Protein AF-A0A0D3KZV0-F1 (afdb_monomer)

Nearest PDB structures (foldseek):
  5xz2-assembly2_B  TM=5.407E-01  e=5.357E-07  Danio rerio
  5ycf-assembly1_B  TM=5.451E-01  e=1.370E-06  Xiphophorus maculatus
  2c95-assembly1_A  TM=5.755E-01  e=3.090E-06  Homo sapiens
  5ycd-assembly1_A  TM=5.229E-01  e=1.066E-06  Poecilia reticulata
  7de3-assembly1_A  TM=4.730E-01  e=1.458E-06  Homo sapiens

Solvent-accessible surface area (backbone atoms only — not comparable to full-atom values): 10462 Å² total; per-residue (Å²): 134,79,86,79,88,85,72,79,40,35,34,36,38,29,24,40,63,90,88,74,44,38,58,60,51,26,53,46,38,27,76,77,66,70,27,48,62,43,65,48,56,54,38,52,74,40,92,40,13,75,38,33,55,51,27,47,60,27,33,23,66,60,38,85,49,64,62,85,28,37,48,66,31,54,48,54,48,47,53,53,48,55,56,47,54,76,80,35,56,35,37,26,32,21,39,72,64,55,49,67,70,60,53,51,51,48,44,73,75,39,37,95,44,48,55,42,79,46,73,59,84,72,59,66,65,61,53,44,53,54,49,48,55,50,49,39,59,53,31,48,77,72,78,38,52,60,65,58,56,38,67,29,71,30,58,62,94,78,43,68,52,39,29,53,34,84,78,57,41,73,95,43,72,70,37,52,45,51,50,42,38,62,66,63,35,45,17,53,78,64,87

Foldseek 3Di:
DDDDPDDFFEEEEEAEDPPLCLVVVQVCCCVPVVAAEDELCVLCVDPLVVLCVVQLQQLQQLHGHDCVSPVVSVVVVLVVVVVVSVVGRYYYYRDHDLDPVSVVVCCVRCVVRHYDYHYRDDPLLVVLVVVQVVVQVVVVVVVHGPQNQQCAQDDCLQRNRDHLCVVQNHDDSVSSSVSCCNGGCVSVVRD

Secondary structure (DSSP, 8-state):
----S----EEEEEE--TTSSHHHHHHHHHHHH-PEEEETHHHHTSTTHHHHHHHHHHHHTTPPPPHHHHHHHHHHHHHHHHHHHHH-SEEEEE-----HHHHHHHHHHHGGGTEEEEE----HHHHHHHHHHHHHHHHHHTT--HHHHHHSBPPHHHHTT-BHHHHH-S--HHHHHHHHHHHTSGGGGG-

pLDDT: mean 88.21, std 12.52, range [33.91, 98.19]

Mean predicted aligned error: 6.56 Å

Radius of gyration: 19.36 Å; Cα contacts (8 Å, |Δi|>4): 262; chains: 1; bounding box: 41×44×58 Å

Organism: Emiliania huxleyi (strain CCMP1516) (NCBI:txid280463)

Structure (mmCIF, N/CA/C/O backbone):
data_AF-A0A0D3KZV0-F1
#
_entry.id   AF-A0A0D3KZV0-F1
#
loop_
_atom_site.group_PDB
_atom_site.id
_atom_site.type_symbol
_atom_site.label_atom_id
_atom_site.label_alt_id
_atom_site.label_comp_id
_atom_site.label_asym_id
_atom_site.label_entity_id
_atom_site.label_seq_id
_atom_site.pdbx_PDB_ins_code
_atom_site.Cartn_x
_atom_site.Cartn_y
_atom_site.Cartn_z
_atom_site.occupancy
_atom_site.B_iso_or_equiv
_atom_site.auth_seq_id
_atom_site.auth_comp_id
_atom_site.auth_asym_id
_atom_site.auth_atom_id
_atom_site.pdbx_PDB_model_num
ATOM 1 N N . MET A 1 1 ? 13.091 -28.412 -27.390 1.00 33.91 1 MET A N 1
ATOM 2 C CA . MET A 1 1 ? 12.443 -27.932 -28.628 1.00 33.91 1 MET A CA 1
ATOM 3 C C . MET A 1 1 ? 11.652 -26.675 -28.301 1.00 33.91 1 MET A C 1
ATOM 5 O O . MET A 1 1 ? 10.899 -26.712 -27.343 1.00 33.91 1 MET A O 1
ATOM 9 N N . ALA A 1 2 ? 11.897 -25.612 -29.079 1.00 34.41 2 ALA A N 1
ATOM 10 C CA . ALA A 1 2 ? 11.228 -24.305 -29.149 1.00 34.41 2 ALA A CA 1
ATOM 11 C C . ALA A 1 2 ? 11.009 -23.515 -27.839 1.00 34.41 2 ALA A C 1
ATOM 13 O O . ALA A 1 2 ? 10.015 -23.688 -27.141 1.00 34.41 2 ALA A O 1
ATOM 14 N N . ALA A 1 3 ? 11.895 -22.543 -27.585 1.00 36.97 3 ALA A N 1
ATOM 15 C CA . ALA A 1 3 ? 11.514 -21.343 -26.848 1.00 36.97 3 ALA A CA 1
ATOM 16 C C . ALA A 1 3 ? 10.465 -20.602 -27.689 1.00 36.97 3 ALA A C 1
ATOM 18 O O . ALA A 1 3 ? 10.747 -20.191 -28.816 1.00 36.97 3 ALA A O 1
ATOM 19 N N . ALA A 1 4 ? 9.241 -20.498 -27.176 1.00 36.66 4 ALA A N 1
ATOM 20 C CA . ALA A 1 4 ? 8.193 -19.725 -27.819 1.00 36.66 4 ALA A CA 1
ATOM 21 C C . ALA A 1 4 ? 8.605 -18.246 -27.843 1.00 36.66 4 ALA A C 1
ATOM 23 O O . ALA A 1 4 ? 8.793 -17.622 -26.797 1.00 36.66 4 ALA A O 1
ATOM 24 N N . ALA A 1 5 ? 8.751 -17.692 -29.044 1.00 41.41 5 ALA A N 1
ATOM 25 C CA . ALA A 1 5 ? 8.790 -16.255 -29.243 1.00 41.41 5 ALA A CA 1
ATOM 26 C C . ALA A 1 5 ? 7.418 -15.679 -28.854 1.00 41.41 5 ALA A C 1
ATOM 28 O O . ALA A 1 5 ? 6.406 -16.079 -29.425 1.00 41.41 5 ALA A O 1
ATOM 29 N N . GLY A 1 6 ? 7.394 -14.760 -27.882 1.00 46.12 6 GLY A N 1
ATOM 30 C CA . GLY A 1 6 ? 6.208 -13.956 -27.574 1.00 46.12 6 GLY A CA 1
ATOM 31 C C . GLY A 1 6 ? 5.759 -13.929 -26.113 1.00 46.12 6 GLY A C 1
ATOM 32 O O . GLY A 1 6 ? 4.619 -14.264 -25.830 1.00 46.12 6 GLY A O 1
ATOM 33 N N . SER A 1 7 ? 6.613 -13.481 -25.193 1.00 52.84 7 SER A N 1
ATOM 34 C CA . SER A 1 7 ? 6.212 -12.464 -24.206 1.00 52.84 7 SER A CA 1
ATOM 35 C C . SER A 1 7 ? 7.476 -11.911 -23.551 1.00 52.84 7 SER A C 1
ATOM 37 O O . SER A 1 7 ? 8.284 -12.685 -23.024 1.00 52.84 7 SER A O 1
ATOM 39 N N . ASN A 1 8 ? 7.642 -10.586 -23.557 1.00 69.06 8 ASN A N 1
ATOM 40 C CA . ASN A 1 8 ? 8.516 -9.934 -22.583 1.00 69.06 8 ASN A CA 1
ATOM 41 C C . ASN A 1 8 ? 8.125 -10.431 -21.178 1.00 69.06 8 ASN A C 1
ATOM 43 O O . ASN A 1 8 ? 6.989 -10.876 -20.961 1.00 69.06 8 ASN A O 1
ATOM 47 N N . GLY A 1 9 ? 9.078 -10.427 -20.247 1.00 82.31 9 GLY A N 1
ATOM 48 C CA . GLY A 1 9 ? 8.773 -10.635 -18.834 1.00 82.31 9 GLY A CA 1
ATOM 49 C C . GLY A 1 9 ? 7.626 -9.737 -18.362 1.00 82.31 9 GLY A C 1
ATOM 50 O O . GLY A 1 9 ? 7.314 -8.747 -19.029 1.00 82.31 9 GLY A O 1
ATOM 51 N N . ARG A 1 10 ? 6.968 -10.093 -17.258 1.00 93.25 10 ARG A N 1
ATOM 52 C CA . ARG A 1 10 ? 5.840 -9.309 -16.735 1.00 93.25 10 ARG A CA 1
ATOM 53 C C . ARG A 1 10 ? 6.102 -8.827 -15.318 1.00 93.25 10 ARG A C 1
ATOM 55 O O . ARG A 1 10 ? 6.638 -9.565 -14.492 1.00 93.25 10 ARG A O 1
ATOM 62 N N . ILE A 1 11 ? 5.636 -7.621 -15.021 1.00 96.50 11 ILE A N 1
ATOM 63 C CA . ILE A 1 11 ? 5.623 -7.064 -13.667 1.00 96.50 11 ILE A CA 1
ATOM 64 C C . ILE A 1 11 ? 4.170 -7.002 -13.208 1.00 96.50 11 ILE A C 1
ATOM 66 O O . ILE A 1 11 ? 3.361 -6.290 -13.796 1.00 96.50 11 ILE A O 1
ATOM 70 N N . VAL A 1 12 ? 3.820 -7.734 -12.154 1.00 97.00 12 VAL A N 1
ATOM 71 C CA . VAL A 1 12 ? 2.471 -7.737 -11.576 1.00 97.00 12 VAL A CA 1
ATOM 72 C C . VAL A 1 12 ? 2.476 -6.974 -10.260 1.00 97.00 12 VAL A C 1
ATOM 74 O O . VAL A 1 12 ? 3.003 -7.454 -9.263 1.00 97.00 12 VAL A O 1
ATOM 77 N N . PHE A 1 13 ? 1.832 -5.812 -10.220 1.00 96.88 13 PHE A N 1
ATOM 78 C CA . PHE A 1 13 ? 1.531 -5.119 -8.970 1.00 96.88 13 PHE A CA 1
ATOM 79 C C . PHE A 1 13 ? 0.234 -5.659 -8.372 1.00 96.88 13 PHE A C 1
ATOM 81 O O . PHE A 1 13 ? -0.852 -5.392 -8.888 1.00 96.88 13 PHE A O 1
ATOM 88 N N . VAL A 1 14 ? 0.335 -6.382 -7.260 1.00 96.62 14 VAL A N 1
ATOM 89 C CA . VAL A 1 14 ? -0.816 -6.809 -6.462 1.00 96.62 14 VAL A CA 1
ATOM 90 C C . VAL A 1 14 ? -1.166 -5.700 -5.478 1.00 96.62 14 VAL A C 1
ATOM 92 O O . VAL A 1 14 ? -0.475 -5.505 -4.475 1.00 96.62 14 VAL A O 1
ATOM 95 N N . THR A 1 15 ? -2.252 -4.983 -5.765 1.00 93.81 15 THR A N 1
ATOM 96 C CA . THR A 1 15 ? -2.742 -3.862 -4.955 1.00 93.81 15 THR A CA 1
ATOM 97 C C . THR A 1 15 ? -4.104 -4.159 -4.352 1.00 93.81 15 THR A C 1
ATOM 99 O O . THR A 1 15 ? -4.971 -4.764 -4.968 1.00 93.81 15 THR A O 1
ATOM 102 N N . ALA A 1 16 ? -4.282 -3.766 -3.100 1.00 89.06 16 ALA A N 1
ATOM 103 C CA . ALA A 1 16 ? -5.481 -3.980 -2.306 1.00 89.06 16 ALA A CA 1
ATOM 104 C C . ALA A 1 16 ? -5.327 -3.267 -0.964 1.00 89.06 16 ALA A C 1
ATOM 106 O O . ALA A 1 16 ? -4.220 -2.881 -0.561 1.00 89.06 16 ALA A O 1
ATOM 107 N N . PHE A 1 17 ? -6.406 -3.224 -0.195 1.00 82.38 17 PHE A N 1
ATOM 108 C CA . PHE A 1 17 ? -6.347 -2.813 1.200 1.00 82.38 17 PHE A CA 1
ATOM 109 C C . PHE A 1 17 ? -5.391 -3.674 2.047 1.00 82.38 17 PHE A C 1
ATOM 111 O O . PHE A 1 17 ? -5.144 -4.854 1.746 1.00 82.38 17 PHE A O 1
ATOM 118 N N . PRO A 1 18 ? -4.797 -3.105 3.112 1.00 80.50 18 PRO A N 1
ATOM 119 C CA . PRO A 1 18 ? -4.100 -3.886 4.128 1.00 80.50 18 PRO A CA 1
ATOM 120 C C . PRO A 1 18 ? -4.987 -5.012 4.678 1.00 80.50 18 PRO A C 1
ATOM 122 O O . PRO A 1 18 ? -6.138 -4.796 5.045 1.00 80.50 18 PRO A O 1
ATOM 125 N N . GLY A 1 19 ? -4.447 -6.230 4.739 1.00 79.62 19 GLY A N 1
ATOM 126 C CA . GLY A 1 19 ? -5.177 -7.400 5.238 1.00 79.62 19 GLY A CA 1
ATOM 127 C C . GLY A 1 19 ? -6.034 -8.157 4.218 1.00 79.62 19 GLY A C 1
ATOM 128 O O . GLY A 1 19 ? -6.600 -9.171 4.594 1.00 79.62 19 GLY A O 1
ATOM 129 N N . VAL A 1 20 ? -6.088 -7.735 2.949 1.00 87.69 20 VAL A N 1
ATOM 130 C CA . VAL A 1 20 ? -6.832 -8.448 1.881 1.00 87.69 20 VAL A CA 1
ATOM 131 C C . VAL A 1 20 ? -6.027 -9.601 1.250 1.00 87.69 20 VAL A C 1
ATOM 133 O O . VAL A 1 20 ? -6.527 -10.333 0.408 1.00 87.69 20 VAL A O 1
ATOM 136 N N . GLY A 1 21 ? -4.773 -9.806 1.668 1.00 89.06 21 GLY A N 1
ATOM 137 C CA . GLY A 1 21 ? -3.956 -10.932 1.193 1.00 89.06 21 GLY A CA 1
ATOM 138 C C . GLY A 1 21 ? -3.038 -10.616 0.008 1.00 89.06 21 GLY A C 1
ATOM 139 O O . GLY A 1 21 ? -2.672 -11.523 -0.733 1.00 89.06 21 GLY A O 1
ATOM 140 N N . LYS A 1 22 ? -2.617 -9.351 -0.169 1.00 93.56 22 LYS A N 1
ATOM 141 C CA . LYS A 1 22 ? -1.614 -8.972 -1.189 1.00 93.56 22 LYS A CA 1
ATOM 142 C C . LYS A 1 22 ? -0.326 -9.784 -1.063 1.00 93.56 22 LYS A C 1
ATOM 144 O O . LYS A 1 22 ? 0.101 -10.395 -2.032 1.00 93.56 22 LYS A O 1
ATOM 149 N N . THR A 1 23 ? 0.271 -9.779 0.131 1.00 93.25 23 THR A N 1
ATOM 150 C CA . THR A 1 23 ? 1.525 -10.488 0.417 1.00 93.25 23 THR A CA 1
ATOM 151 C C . THR A 1 23 ? 1.330 -11.983 0.230 1.00 93.25 23 THR A C 1
ATOM 153 O O . THR A 1 23 ? 2.070 -12.580 -0.529 1.00 93.25 23 THR A O 1
ATOM 156 N N . THR A 1 24 ? 0.236 -12.548 0.755 1.00 94.75 24 THR A N 1
ATOM 157 C CA . THR A 1 24 ? -0.132 -13.955 0.536 1.00 94.75 24 THR A CA 1
ATOM 158 C C . THR A 1 24 ? -0.232 -14.316 -0.948 1.00 94.75 24 THR A C 1
ATOM 160 O O . THR A 1 24 ? 0.234 -15.372 -1.357 1.00 94.75 24 THR A O 1
ATOM 163 N N . THR A 1 25 ? -0.814 -13.440 -1.770 1.00 96.25 25 THR A N 1
ATOM 164 C CA . THR A 1 25 ? -0.902 -13.641 -3.225 1.00 96.25 25 THR A CA 1
ATOM 165 C C . THR A 1 25 ? 0.479 -13.561 -3.882 1.00 96.25 25 THR A C 1
ATOM 167 O O . THR A 1 25 ? 0.780 -14.369 -4.757 1.00 96.25 25 THR A O 1
ATOM 170 N N . GLY A 1 26 ? 1.328 -12.623 -3.452 1.00 96.75 26 GLY A N 1
ATOM 171 C CA . GLY A 1 26 ? 2.721 -12.513 -3.899 1.00 96.75 26 GLY A CA 1
ATOM 172 C C . GLY A 1 26 ? 3.544 -13.758 -3.560 1.00 96.75 26 GLY A C 1
ATOM 173 O O . GLY A 1 26 ? 4.117 -14.369 -4.460 1.00 96.75 26 GLY A O 1
ATOM 174 N N . ASP A 1 27 ? 3.499 -14.193 -2.300 1.00 96.94 27 ASP A N 1
ATOM 175 C CA . ASP A 1 27 ? 4.180 -15.392 -1.801 1.00 96.94 27 ASP A CA 1
ATOM 176 C C . ASP A 1 27 ? 3.716 -16.644 -2.554 1.00 96.94 27 ASP A C 1
ATOM 178 O O . ASP A 1 27 ? 4.523 -17.505 -2.911 1.00 96.94 27 ASP A O 1
ATOM 182 N N . TYR A 1 28 ? 2.410 -16.745 -2.825 1.00 97.50 28 TYR A N 1
ATOM 183 C CA . TYR A 1 28 ? 1.831 -17.842 -3.594 1.00 97.50 28 TYR A CA 1
ATOM 184 C C . TYR A 1 28 ? 2.361 -17.859 -5.036 1.00 97.50 28 TYR A C 1
ATOM 186 O O . TYR A 1 28 ? 2.800 -18.901 -5.524 1.00 97.50 28 TYR A O 1
ATOM 194 N N . LEU A 1 29 ? 2.374 -16.709 -5.717 1.00 96.62 29 LEU A N 1
ATOM 195 C CA . LEU A 1 29 ? 2.920 -16.600 -7.073 1.00 96.62 29 LEU A CA 1
ATOM 196 C C . LEU A 1 29 ? 4.417 -16.930 -7.118 1.00 96.62 29 LEU A C 1
ATOM 198 O O . LEU A 1 29 ? 4.865 -17.595 -8.053 1.00 96.62 29 LEU A O 1
ATOM 202 N N . ALA A 1 30 ? 5.185 -16.533 -6.105 1.00 97.12 30 ALA A N 1
ATOM 203 C CA . ALA A 1 30 ? 6.592 -16.902 -6.020 1.00 97.12 30 ALA A CA 1
ATOM 204 C C . ALA A 1 30 ? 6.787 -18.404 -5.796 1.00 97.12 30 ALA A C 1
ATOM 206 O O . ALA A 1 30 ? 7.502 -19.062 -6.549 1.00 97.12 30 ALA A O 1
ATOM 207 N N . SER A 1 31 ? 6.093 -18.958 -4.804 1.00 97.19 31 SER A N 1
ATOM 208 C CA . SER A 1 31 ? 6.274 -20.347 -4.370 1.00 97.19 31 SER A CA 1
ATOM 209 C C . SER A 1 31 ? 5.803 -21.365 -5.408 1.00 97.19 31 SER A C 1
ATOM 211 O O . SER A 1 31 ? 6.406 -22.428 -5.541 1.00 97.19 31 SER A O 1
ATOM 213 N N . TYR A 1 32 ? 4.729 -21.055 -6.140 1.00 97.44 32 TYR A N 1
ATOM 214 C CA . TYR A 1 32 ? 4.052 -22.027 -7.004 1.00 97.44 32 TYR A CA 1
ATOM 215 C C . TYR A 1 32 ? 4.093 -21.680 -8.495 1.00 97.44 32 TYR A C 1
ATOM 217 O O . TYR A 1 32 ? 3.812 -22.546 -9.323 1.00 97.44 32 TYR A O 1
ATOM 225 N N . HIS A 1 33 ? 4.449 -20.444 -8.859 1.00 95.06 33 HIS A N 1
ATOM 226 C CA . HIS A 1 33 ? 4.439 -19.984 -10.252 1.00 95.06 33 HIS A CA 1
ATOM 227 C C . HIS A 1 33 ? 5.760 -19.351 -10.713 1.00 95.06 33 HIS A C 1
ATOM 229 O O . HIS A 1 33 ? 5.827 -18.855 -11.836 1.00 95.06 33 HIS A O 1
ATOM 235 N N . GLY A 1 34 ? 6.817 -19.403 -9.892 1.00 94.50 34 GLY A N 1
ATOM 236 C CA . GLY A 1 34 ? 8.169 -18.992 -10.284 1.00 94.50 34 GLY A CA 1
ATOM 237 C C . GLY A 1 34 ? 8.365 -17.481 -10.419 1.00 94.50 34 GLY A C 1
ATOM 238 O O . GLY A 1 34 ? 9.321 -17.051 -11.063 1.00 94.50 34 GLY A O 1
ATOM 239 N N . PHE A 1 35 ? 7.475 -16.676 -9.835 1.00 97.38 35 PHE A N 1
ATOM 240 C CA . PHE A 1 35 ? 7.658 -15.229 -9.772 1.00 97.38 35 PHE A CA 1
ATOM 241 C C . PHE A 1 35 ? 8.769 -14.864 -8.779 1.00 97.38 35 PHE A C 1
ATOM 243 O O . PHE A 1 35 ? 8.905 -15.479 -7.723 1.00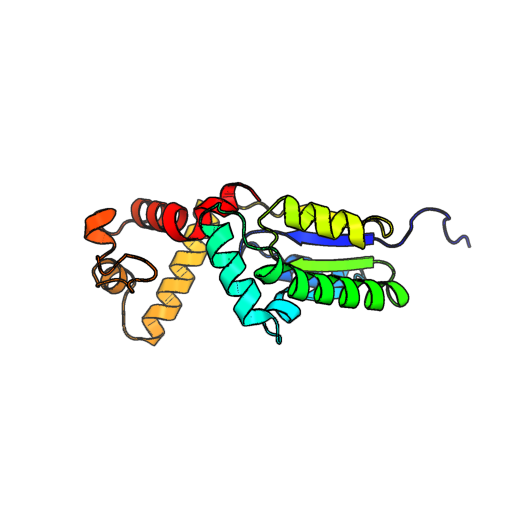 97.38 35 PHE A O 1
ATOM 250 N N . HIS A 1 36 ? 9.519 -13.803 -9.067 1.00 97.81 36 HIS A N 1
ATOM 251 C CA . HIS A 1 36 ? 10.316 -13.132 -8.046 1.00 97.81 36 HIS A CA 1
ATOM 252 C C . HIS A 1 36 ? 9.426 -12.143 -7.290 1.00 97.81 36 HIS A C 1
ATOM 254 O O . HIS A 1 36 ? 8.853 -11.231 -7.891 1.00 97.81 36 HIS A O 1
ATOM 260 N N . HIS A 1 37 ? 9.274 -12.331 -5.980 1.00 98.19 37 HIS A N 1
ATOM 261 C CA . HIS A 1 37 ? 8.403 -11.489 -5.163 1.00 98.19 37 HIS A CA 1
ATOM 262 C C . HIS A 1 37 ? 9.177 -10.375 -4.466 1.00 98.19 37 HIS A C 1
ATOM 264 O O . HIS A 1 37 ? 10.137 -10.617 -3.741 1.00 98.19 37 HIS A O 1
ATOM 270 N N . ILE A 1 38 ? 8.708 -9.148 -4.678 1.00 97.50 38 ILE A N 1
ATOM 271 C CA . ILE A 1 38 ? 9.176 -7.937 -4.014 1.00 97.50 38 ILE A CA 1
ATOM 272 C C . ILE A 1 38 ? 8.087 -7.462 -3.046 1.00 97.50 38 ILE A C 1
ATOM 274 O O . ILE A 1 38 ? 6.956 -7.156 -3.445 1.00 97.50 38 ILE A O 1
ATOM 278 N N . ASP A 1 39 ? 8.436 -7.345 -1.767 1.00 94.81 39 ASP A N 1
ATOM 279 C CA . ASP A 1 39 ? 7.605 -6.647 -0.788 1.00 94.81 39 ASP A CA 1
ATOM 280 C C . ASP A 1 39 ? 7.781 -5.128 -0.952 1.00 94.81 39 ASP A C 1
ATOM 282 O O . ASP A 1 39 ? 8.824 -4.565 -0.613 1.00 94.81 39 ASP A O 1
ATOM 286 N N . GLY A 1 40 ? 6.754 -4.445 -1.468 1.00 92.12 40 GLY A N 1
ATOM 287 C CA . GLY A 1 40 ? 6.813 -3.001 -1.702 1.00 92.12 40 GLY A CA 1
ATOM 288 C C . GLY A 1 40 ? 6.900 -2.170 -0.421 1.00 92.12 40 GLY A C 1
ATOM 289 O O . GLY A 1 40 ? 7.312 -1.011 -0.467 1.00 92.12 40 GLY A O 1
ATOM 290 N N . ASP A 1 41 ? 6.591 -2.755 0.739 1.00 90.69 41 ASP A N 1
ATOM 291 C CA . ASP A 1 41 ? 6.722 -2.065 2.020 1.00 90.69 41 ASP A CA 1
ATOM 292 C C . ASP A 1 41 ? 8.189 -1.943 2.468 1.00 90.69 41 ASP A C 1
ATOM 294 O O . ASP A 1 41 ? 8.482 -1.220 3.420 1.00 90.69 41 ASP A O 1
ATOM 298 N N . VAL A 1 42 ? 9.144 -2.570 1.768 1.00 87.38 42 VAL A N 1
ATOM 299 C CA . VAL A 1 42 ? 10.579 -2.345 2.006 1.00 87.38 42 VAL A CA 1
ATOM 300 C C . VAL A 1 42 ? 10.954 -0.871 1.796 1.00 87.38 42 VAL A C 1
ATOM 302 O O . VAL A 1 42 ? 11.675 -0.329 2.632 1.00 87.38 42 VAL A O 1
ATOM 305 N N . CYS A 1 43 ? 10.423 -0.180 0.771 1.00 85.81 43 CYS A N 1
ATOM 306 C CA . CYS A 1 43 ? 10.695 1.261 0.599 1.00 85.81 43 CYS A CA 1
ATOM 307 C C . CYS A 1 43 ? 10.055 2.084 1.731 1.00 85.81 43 CYS A C 1
ATOM 309 O O . CYS A 1 43 ? 10.645 3.044 2.225 1.00 85.81 43 CYS A O 1
ATOM 311 N N . VAL A 1 44 ? 8.880 1.653 2.206 1.00 88.62 44 VAL A N 1
ATOM 312 C CA . VAL A 1 44 ? 8.125 2.293 3.296 1.00 88.62 44 VAL A CA 1
ATOM 313 C C . VAL A 1 44 ? 8.824 2.132 4.649 1.00 88.62 44 VAL A C 1
ATOM 315 O O . VAL A 1 44 ? 8.741 3.014 5.499 1.00 88.62 44 VAL A O 1
ATOM 318 N N . ARG A 1 45 ? 9.527 1.018 4.867 1.00 89.31 45 ARG A N 1
ATOM 319 C CA . ARG A 1 45 ? 10.341 0.776 6.071 1.00 89.31 45 ARG A CA 1
ATOM 320 C C . ARG A 1 45 ? 11.759 1.348 5.961 1.00 89.31 45 ARG A C 1
ATOM 322 O O . ARG A 1 45 ? 12.509 1.285 6.931 1.00 89.31 45 ARG A O 1
ATOM 329 N N . GLY A 1 46 ? 12.127 1.871 4.792 1.00 89.62 46 GLY A N 1
ATOM 330 C CA . GLY A 1 46 ? 13.436 2.449 4.506 1.00 89.62 46 GLY A CA 1
ATOM 331 C C . GLY A 1 46 ? 13.549 3.934 4.859 1.00 89.62 46 GLY A C 1
ATOM 332 O O . GLY A 1 46 ? 12.735 4.503 5.588 1.00 89.62 46 GLY A O 1
ATOM 333 N N . SER A 1 47 ? 14.567 4.585 4.294 1.00 89.81 47 SER A N 1
ATOM 334 C CA . SER A 1 47 ? 14.890 6.004 4.518 1.00 89.81 47 SER A CA 1
ATOM 335 C C . SER A 1 47 ? 13.775 6.969 4.102 1.00 89.81 47 SER A C 1
ATOM 337 O O . SER A 1 47 ? 13.625 8.027 4.708 1.00 89.81 47 SER A O 1
ATOM 339 N N . HIS A 1 48 ? 12.972 6.608 3.097 1.00 91.31 48 HIS A N 1
ATOM 340 C CA . HIS A 1 48 ? 11.844 7.414 2.620 1.00 91.31 48 HIS A CA 1
ATOM 341 C C . HIS A 1 48 ? 10.538 7.156 3.373 1.00 91.31 48 HIS A C 1
ATOM 343 O O . HIS A 1 48 ? 9.536 7.810 3.080 1.00 91.31 48 HIS A O 1
ATOM 349 N N . GLY A 1 49 ? 10.551 6.248 4.355 1.00 90.75 49 GLY A N 1
ATOM 350 C CA . GLY A 1 49 ? 9.394 5.893 5.165 1.00 90.75 49 GLY A CA 1
ATOM 351 C C . GLY A 1 49 ? 8.630 7.110 5.679 1.00 90.75 49 GLY A C 1
ATOM 352 O O . GLY A 1 49 ? 7.483 7.307 5.265 1.00 90.75 49 GLY A O 1
ATOM 353 N N . PRO A 1 50 ? 9.254 7.977 6.499 1.00 93.75 50 PRO A N 1
ATOM 354 C CA . PRO A 1 50 ? 8.554 9.101 7.119 1.00 93.75 50 PRO A CA 1
ATOM 355 C C . PRO A 1 50 ? 7.794 9.992 6.126 1.00 93.75 50 PRO A C 1
ATOM 357 O O . PRO A 1 50 ? 6.717 10.493 6.448 1.00 93.75 50 PRO A O 1
ATOM 360 N N . SER A 1 51 ? 8.326 10.169 4.915 1.00 94.94 51 SER A N 1
ATOM 361 C CA . SER A 1 51 ? 7.698 10.953 3.849 1.00 94.94 51 SER A CA 1
ATOM 362 C C . SER A 1 51 ? 6.509 10.221 3.220 1.00 94.94 51 SER A C 1
ATOM 364 O O . SER A 1 51 ? 5.422 10.793 3.132 1.00 94.94 51 SER A O 1
ATOM 366 N N . ILE A 1 52 ? 6.655 8.940 2.857 1.00 94.50 52 ILE A N 1
ATOM 367 C CA . ILE A 1 52 ? 5.551 8.183 2.243 1.00 94.50 52 ILE A CA 1
ATOM 368 C C . ILE A 1 52 ? 4.400 7.959 3.234 1.00 94.50 52 ILE A C 1
ATOM 370 O O . ILE A 1 52 ? 3.235 7.970 2.842 1.00 94.50 52 ILE A O 1
ATOM 374 N N . GLN A 1 53 ? 4.684 7.851 4.537 1.00 91.62 53 GLN A N 1
ATOM 375 C CA . GLN A 1 53 ? 3.633 7.798 5.557 1.00 91.62 53 GLN A CA 1
ATOM 376 C C . GLN A 1 53 ? 2.831 9.102 5.648 1.00 91.62 53 GLN A C 1
ATOM 378 O O . GLN A 1 53 ? 1.619 9.053 5.866 1.00 91.62 53 GLN A O 1
ATOM 383 N N . GLN A 1 54 ? 3.458 10.259 5.418 1.00 93.69 54 GLN A N 1
ATOM 384 C CA . GLN A 1 54 ? 2.724 11.522 5.293 1.00 93.69 54 GLN A CA 1
ATOM 385 C C . GLN A 1 54 ? 1.856 11.533 4.030 1.00 93.69 54 GLN A C 1
ATOM 387 O O . GLN A 1 54 ? 0.691 11.923 4.104 1.00 93.69 54 GLN A O 1
ATOM 392 N N . ALA A 1 55 ? 2.365 11.027 2.899 1.00 94.19 55 ALA A N 1
ATOM 393 C CA . ALA A 1 55 ? 1.571 10.880 1.676 1.00 94.19 55 ALA A CA 1
ATOM 394 C C . ALA A 1 55 ? 0.338 9.981 1.884 1.00 94.19 55 ALA A C 1
ATOM 396 O O . ALA A 1 55 ? -0.763 10.347 1.469 1.00 94.19 55 ALA A O 1
ATOM 397 N N . PHE A 1 56 ? 0.483 8.859 2.601 1.00 90.50 56 PHE A N 1
ATOM 398 C CA . PHE A 1 56 ? -0.652 8.017 2.991 1.00 90.50 56 PHE A CA 1
ATOM 399 C C . PHE A 1 56 ? -1.701 8.807 3.782 1.00 90.50 56 PHE A C 1
ATOM 401 O O . PHE A 1 56 ? -2.890 8.663 3.513 1.00 90.50 56 PHE A O 1
ATOM 408 N N . GLY A 1 57 ? -1.293 9.692 4.694 1.00 88.44 57 GLY A N 1
ATOM 409 C CA . GLY A 1 57 ? -2.214 10.552 5.444 1.00 88.44 57 GLY A CA 1
ATOM 410 C C . GLY A 1 57 ? -3.096 11.448 4.561 1.00 88.44 57 GLY A C 1
ATOM 411 O O . GLY A 1 57 ? -4.263 11.663 4.892 1.00 88.44 57 GLY A O 1
ATOM 412 N N . HIS A 1 58 ? -2.574 11.927 3.427 1.00 91.06 58 HIS A N 1
ATOM 413 C CA . HIS A 1 58 ? -3.365 12.647 2.422 1.00 91.06 58 HIS A CA 1
ATOM 414 C C . HIS A 1 58 ? -4.295 11.701 1.663 1.00 91.06 58 HIS A C 1
ATOM 416 O O . HIS A 1 58 ? -5.498 11.950 1.571 1.00 91.06 58 HIS A O 1
ATOM 422 N N . TRP A 1 59 ? -3.760 10.590 1.152 1.00 90.00 59 TRP A N 1
ATOM 423 C CA . TRP A 1 59 ? -4.533 9.675 0.317 1.00 90.00 59 TRP A CA 1
ATOM 424 C C . TRP A 1 59 ? -5.668 8.993 1.070 1.00 90.00 59 TRP A C 1
ATOM 426 O O . TRP A 1 59 ? -6.727 8.818 0.483 1.00 90.00 59 TRP A O 1
ATOM 436 N N . LEU A 1 60 ? -5.507 8.661 2.354 1.00 83.94 60 LEU A N 1
ATOM 437 C CA . LEU A 1 60 ? -6.587 8.087 3.169 1.00 83.94 60 LEU A CA 1
ATOM 438 C C . LEU A 1 60 ? -7.764 9.059 3.326 1.00 83.94 60 LEU A C 1
ATOM 440 O O . LEU A 1 60 ? -8.901 8.610 3.419 1.00 83.94 60 LEU A O 1
ATOM 444 N N . LYS A 1 61 ? -7.503 10.370 3.244 1.00 83.25 61 LYS A N 1
ATOM 445 C CA . LYS A 1 61 ? -8.499 11.456 3.243 1.00 83.25 61 LYS A CA 1
ATOM 446 C C . LYS A 1 61 ? -8.940 11.872 1.836 1.00 83.25 61 LYS A C 1
ATOM 448 O O . LYS A 1 61 ? -9.513 12.943 1.669 1.00 83.25 61 LYS A O 1
ATOM 453 N N . ASP A 1 62 ? -8.628 11.066 0.817 1.00 84.56 62 ASP A N 1
ATOM 454 C CA . ASP A 1 62 ? -8.928 11.342 -0.596 1.00 84.56 62 ASP A CA 1
ATOM 455 C C . ASP A 1 62 ? -8.271 12.624 -1.160 1.00 84.56 62 ASP A C 1
ATOM 457 O O . ASP A 1 62 ? -8.677 13.168 -2.189 1.00 84.56 62 ASP A O 1
ATOM 461 N N . GLN A 1 63 ? -7.200 13.099 -0.528 1.00 88.19 63 GLN A N 1
ATOM 462 C CA . GLN A 1 63 ? -6.443 14.270 -0.970 1.00 88.19 63 GLN A CA 1
ATOM 463 C C . GLN A 1 63 ? -5.237 13.846 -1.808 1.00 88.19 63 GLN A C 1
ATOM 465 O O . GLN A 1 63 ? -4.679 12.773 -1.597 1.00 88.19 63 GLN A O 1
ATOM 470 N N . ALA A 1 64 ? -4.812 14.686 -2.754 1.00 91.56 64 ALA A N 1
ATOM 471 C CA . ALA A 1 64 ? -3.522 14.500 -3.417 1.00 91.56 64 ALA A CA 1
ATOM 472 C C . ALA A 1 64 ? -2.380 14.746 -2.417 1.00 91.56 64 ALA A C 1
ATOM 474 O O . ALA A 1 64 ? -2.488 15.616 -1.551 1.00 91.56 64 ALA A O 1
ATOM 475 N N . ALA A 1 65 ? -1.294 13.987 -2.549 1.00 94.88 65 ALA A N 1
ATOM 476 C CA . ALA A 1 65 ? -0.087 14.187 -1.756 1.00 94.88 65 ALA A CA 1
ATOM 477 C C . ALA A 1 65 ? 0.957 14.945 -2.594 1.00 94.88 65 ALA A C 1
ATOM 479 O O . ALA A 1 65 ? 1.102 14.626 -3.779 1.00 94.88 65 ALA A O 1
ATOM 480 N N . PRO A 1 66 ? 1.711 15.893 -2.006 1.00 97.06 66 PRO A N 1
ATOM 481 C CA . PRO A 1 66 ? 2.875 16.482 -2.662 1.00 97.06 66 PRO A CA 1
ATOM 482 C C . PRO A 1 66 ? 3.820 15.403 -3.202 1.00 97.06 66 PRO A C 1
ATOM 484 O O . PRO A 1 66 ? 4.063 14.391 -2.535 1.00 97.06 66 PRO A O 1
ATOM 487 N N . ILE A 1 67 ? 4.335 15.607 -4.416 1.00 96.94 67 ILE A N 1
ATOM 488 C CA . ILE A 1 67 ? 5.142 14.612 -5.135 1.00 96.94 67 ILE A CA 1
ATOM 489 C C . ILE A 1 67 ? 6.399 14.224 -4.351 1.00 96.94 67 ILE A C 1
ATOM 491 O O . ILE A 1 67 ? 6.787 13.059 -4.322 1.00 96.94 67 ILE A O 1
ATOM 495 N N . GLU A 1 68 ? 6.977 15.173 -3.625 1.00 97.25 68 GLU A N 1
ATOM 496 C CA . GLU A 1 68 ? 8.175 15.019 -2.804 1.00 97.25 68 GLU A CA 1
ATOM 497 C C . GLU A 1 68 ? 7.977 14.018 -1.661 1.00 97.25 68 GLU A C 1
ATOM 499 O O . GLU A 1 68 ? 8.946 13.425 -1.186 1.00 97.25 68 GLU A O 1
ATOM 504 N N . LEU A 1 69 ? 6.730 13.807 -1.221 1.00 97.06 69 LEU A N 1
ATOM 505 C CA . LEU A 1 69 ? 6.432 12.884 -0.131 1.00 97.06 69 LEU A CA 1
ATOM 506 C C . LEU A 1 69 ? 6.481 11.420 -0.569 1.00 97.06 69 LEU A C 1
ATOM 508 O O . LEU A 1 69 ? 6.844 10.563 0.232 1.00 97.06 69 LEU A O 1
ATOM 512 N N . TRP A 1 70 ? 6.121 11.114 -1.816 1.00 96.62 70 TRP A N 1
ATOM 513 C CA . TRP A 1 70 ? 5.966 9.727 -2.266 1.00 96.62 70 TRP A CA 1
ATOM 514 C C . TRP A 1 70 ? 6.918 9.317 -3.386 1.00 96.62 70 TRP A C 1
ATOM 516 O O . TRP A 1 70 ? 7.353 8.163 -3.423 1.00 96.62 70 TRP A O 1
ATOM 526 N N . HIS A 1 71 ? 7.267 10.239 -4.285 1.00 97.19 71 HIS A N 1
ATOM 527 C CA . HIS A 1 71 ? 8.037 9.933 -5.487 1.00 97.19 71 HIS A CA 1
ATOM 528 C C . HIS A 1 71 ? 9.400 9.298 -5.181 1.00 97.19 71 HIS A C 1
ATOM 530 O O . HIS A 1 71 ? 9.707 8.293 -5.816 1.00 97.19 71 HIS A O 1
ATOM 536 N N . PRO A 1 72 ? 10.193 9.754 -4.187 1.00 96.56 72 PRO A N 1
ATOM 537 C CA . PRO A 1 72 ? 11.461 9.097 -3.858 1.00 96.56 72 PRO A CA 1
ATOM 538 C C . PRO A 1 72 ? 11.317 7.624 -3.432 1.00 96.56 72 PRO A C 1
ATOM 540 O O . PRO A 1 72 ? 12.089 6.783 -3.887 1.00 96.56 72 PRO A O 1
ATOM 543 N N . CYS A 1 73 ? 10.301 7.279 -2.625 1.00 96.75 73 CYS A N 1
ATOM 544 C CA . CYS A 1 73 ? 10.053 5.884 -2.215 1.00 96.75 73 CYS A CA 1
ATOM 545 C C . CYS A 1 73 ? 9.710 5.016 -3.428 1.00 96.75 73 CYS A C 1
ATOM 547 O O . CYS A 1 73 ? 10.252 3.927 -3.601 1.00 96.75 73 CYS A O 1
ATOM 549 N N . TYR A 1 74 ? 8.813 5.505 -4.287 1.00 97.31 74 TYR A N 1
ATOM 550 C CA . TYR A 1 74 ? 8.367 4.740 -5.449 1.00 97.31 74 TYR A CA 1
ATOM 551 C C . TYR A 1 74 ? 9.392 4.698 -6.574 1.00 97.31 74 TYR A C 1
ATOM 553 O O . TYR A 1 74 ? 9.440 3.699 -7.284 1.00 97.31 74 TYR A O 1
ATOM 561 N N . LEU A 1 75 ? 10.269 5.694 -6.682 1.00 97.12 75 LEU A N 1
ATOM 562 C CA . LEU A 1 75 ? 11.449 5.619 -7.535 1.00 97.12 75 LEU A CA 1
ATOM 563 C C . LEU A 1 75 ? 12.380 4.487 -7.077 1.00 97.12 75 LEU A C 1
ATOM 565 O O . LEU A 1 75 ? 12.721 3.631 -7.885 1.00 97.12 75 LEU A O 1
ATOM 569 N N . GLN A 1 76 ? 12.684 4.400 -5.778 1.00 96.44 76 GLN A N 1
ATOM 570 C CA . GLN A 1 76 ? 13.486 3.300 -5.228 1.00 96.44 76 GLN A CA 1
ATOM 571 C C . GLN A 1 76 ? 12.838 1.923 -5.472 1.00 96.44 76 GLN A C 1
ATOM 573 O O . GLN A 1 76 ? 13.534 0.941 -5.749 1.00 96.44 76 GLN A O 1
ATOM 578 N N . LEU A 1 77 ? 11.506 1.831 -5.382 1.00 96.75 77 LEU A N 1
ATOM 579 C CA . LEU A 1 77 ? 10.779 0.596 -5.687 1.00 96.75 77 LEU A CA 1
ATOM 580 C C . LEU A 1 77 ? 10.872 0.232 -7.179 1.00 96.75 77 LEU A C 1
ATOM 582 O O . LEU A 1 77 ? 11.081 -0.938 -7.500 1.00 96.75 77 LEU A O 1
ATOM 586 N N . CYS A 1 78 ? 10.768 1.215 -8.080 1.00 97.00 78 CYS A N 1
ATOM 587 C CA . CYS A 1 78 ? 11.006 1.015 -9.511 1.00 97.00 78 CYS A CA 1
ATOM 588 C C . CYS A 1 78 ? 12.430 0.513 -9.775 1.00 97.00 78 CYS A C 1
ATOM 590 O O . CYS A 1 78 ? 12.589 -0.477 -10.481 1.00 97.00 78 CYS A O 1
ATOM 592 N N . ASP A 1 79 ? 13.448 1.128 -9.170 1.00 96.12 79 ASP A N 1
ATOM 593 C CA . ASP A 1 79 ? 14.852 0.739 -9.364 1.00 96.12 79 ASP A CA 1
ATOM 594 C C . ASP A 1 79 ? 15.120 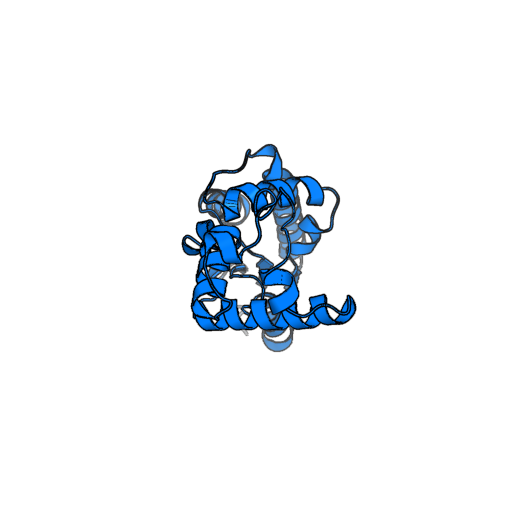-0.690 -8.865 1.00 96.12 79 ASP A C 1
AT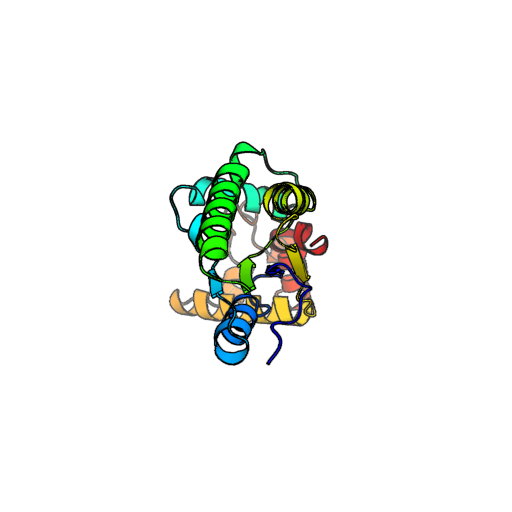OM 596 O O . ASP A 1 79 ? 15.785 -1.485 -9.536 1.00 96.12 79 ASP A O 1
ATOM 600 N N . THR A 1 80 ? 14.529 -1.054 -7.721 1.00 96.12 80 THR A N 1
ATOM 601 C CA . THR A 1 80 ? 14.552 -2.432 -7.198 1.00 96.12 80 THR A CA 1
ATOM 602 C C . THR A 1 80 ? 13.914 -3.405 -8.189 1.00 96.12 80 THR A C 1
ATOM 604 O O . THR A 1 80 ? 14.469 -4.465 -8.472 1.00 96.12 80 THR A O 1
ATOM 607 N N . CYS A 1 81 ? 12.760 -3.041 -8.750 1.00 96.12 81 CYS A N 1
ATOM 608 C CA . CYS A 1 81 ? 12.049 -3.873 -9.712 1.00 96.12 81 CYS A CA 1
ATOM 609 C C . CYS A 1 81 ? 12.822 -4.049 -11.023 1.00 96.12 81 CYS A C 1
ATOM 611 O O . CYS A 1 81 ? 12.914 -5.169 -11.518 1.00 96.12 81 CYS A O 1
ATOM 613 N N . LEU A 1 82 ? 13.397 -2.976 -11.568 1.00 95.25 82 LEU A N 1
ATOM 614 C CA . LEU A 1 82 ? 14.186 -3.024 -12.800 1.00 95.25 82 LEU A CA 1
ATOM 615 C C . LEU A 1 82 ? 15.457 -3.859 -12.622 1.00 95.25 82 LEU A C 1
ATOM 617 O O . LEU A 1 82 ? 15.804 -4.636 -13.508 1.00 95.25 82 LEU A O 1
ATOM 621 N N . SER A 1 83 ? 16.103 -3.759 -11.457 1.00 95.44 83 SER A N 1
ATOM 622 C CA . SER A 1 83 ? 17.249 -4.607 -11.112 1.00 95.44 83 SER A CA 1
ATOM 623 C C . SER A 1 83 ? 16.846 -6.084 -11.084 1.00 95.44 83 SER A C 1
ATOM 625 O O . SER A 1 83 ? 17.480 -6.910 -11.735 1.00 95.44 83 SER A O 1
ATOM 627 N N . ALA A 1 84 ? 15.728 -6.414 -10.428 1.00 95.31 84 ALA A N 1
ATOM 628 C CA . ALA A 1 84 ? 15.198 -7.775 -10.427 1.00 95.31 84 ALA A CA 1
ATOM 629 C C . ALA A 1 84 ? 14.792 -8.249 -11.836 1.00 95.31 84 ALA A C 1
ATOM 631 O O . ALA A 1 84 ? 14.949 -9.426 -12.147 1.00 95.31 84 ALA A O 1
ATOM 632 N N . ALA A 1 85 ? 14.315 -7.357 -12.712 1.00 93.31 85 ALA A N 1
ATOM 633 C CA . ALA A 1 85 ? 13.886 -7.697 -14.075 1.00 93.31 85 ALA A CA 1
ATOM 634 C C . ALA A 1 85 ? 15.052 -8.065 -15.002 1.00 93.31 85 ALA A C 1
ATOM 636 O O . ALA A 1 85 ? 14.837 -8.692 -16.040 1.00 93.31 85 ALA A O 1
ATOM 637 N N . ALA A 1 86 ? 16.283 -7.706 -14.628 1.00 91.81 86 ALA A N 1
ATOM 638 C CA . ALA A 1 86 ? 17.490 -8.152 -15.315 1.00 91.81 86 ALA A CA 1
ATOM 639 C C . ALA A 1 86 ? 17.801 -9.638 -15.046 1.00 91.81 86 ALA A C 1
ATOM 641 O O . ALA A 1 86 ? 18.425 -10.297 -15.877 1.00 91.81 86 ALA A O 1
ATOM 642 N N . GLU A 1 87 ? 17.353 -10.171 -13.906 1.00 94.12 87 GLU A N 1
ATOM 643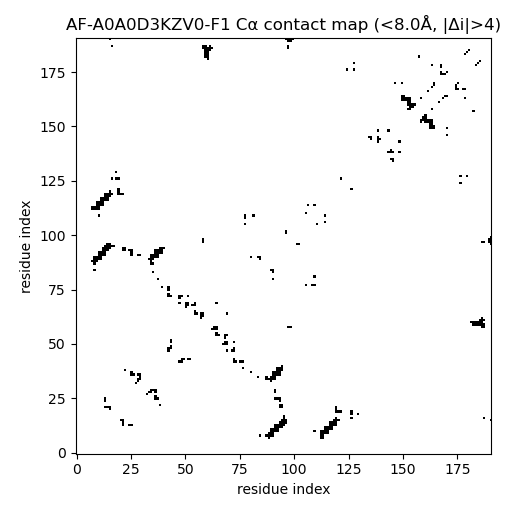 C CA . GLU A 1 87 ? 17.662 -11.532 -13.442 1.00 94.12 87 GLU A CA 1
ATOM 644 C C . GLU A 1 87 ? 16.445 -12.467 -13.490 1.00 94.12 87 GLU A C 1
ATOM 646 O O . GLU A 1 87 ? 16.578 -13.688 -13.609 1.00 94.12 87 GLU A O 1
ATOM 651 N N . HIS A 1 88 ? 15.243 -11.900 -13.428 1.00 94.94 88 HIS A N 1
ATOM 652 C CA . HIS A 1 88 ? 13.988 -12.623 -13.318 1.00 94.94 88 HIS A CA 1
ATOM 653 C C . HIS A 1 88 ? 13.016 -12.205 -14.413 1.00 94.94 88 HIS A C 1
ATOM 655 O O . HIS A 1 88 ? 12.788 -11.026 -14.668 1.00 94.94 88 HIS A O 1
ATOM 661 N N . ARG A 1 89 ? 12.389 -13.203 -15.042 1.00 92.56 89 ARG A N 1
ATOM 662 C CA . ARG A 1 89 ? 11.419 -12.971 -16.116 1.00 92.56 89 ARG A CA 1
ATOM 663 C C . ARG A 1 89 ? 10.090 -12.425 -15.596 1.00 92.56 89 ARG A C 1
ATOM 665 O O . ARG A 1 89 ? 9.538 -11.513 -16.193 1.00 92.56 89 ARG A O 1
ATOM 672 N N . ASP A 1 90 ? 9.557 -13.013 -14.532 1.00 96.69 90 ASP A N 1
ATOM 673 C CA . ASP A 1 90 ? 8.248 -12.663 -13.985 1.00 96.69 90 ASP A CA 1
ATOM 674 C C . ASP A 1 90 ? 8.431 -12.126 -12.560 1.00 96.69 90 ASP A C 1
ATOM 676 O O . ASP A 1 90 ? 9.032 -12.785 -11.710 1.00 96.69 90 ASP A O 1
ATOM 680 N N . ILE A 1 91 ? 7.925 -10.920 -12.302 1.00 97.94 91 ILE A N 1
ATOM 681 C CA . ILE A 1 91 ? 8.041 -10.225 -11.016 1.00 97.94 91 ILE A CA 1
ATOM 682 C C . ILE A 1 91 ? 6.652 -9.955 -10.468 1.00 97.94 91 ILE A C 1
ATOM 684 O O . ILE A 1 91 ? 5.752 -9.533 -11.195 1.00 97.94 91 ILE A O 1
ATOM 688 N N . VAL A 1 92 ? 6.477 -10.172 -9.169 1.00 98.12 92 VAL A N 1
ATOM 689 C CA . VAL A 1 92 ? 5.279 -9.767 -8.441 1.00 98.12 92 VAL A CA 1
ATOM 690 C C . VAL A 1 92 ? 5.661 -8.785 -7.345 1.00 98.12 92 VAL A C 1
ATOM 692 O O . VAL A 1 92 ? 6.579 -9.029 -6.569 1.00 98.12 92 VAL A O 1
ATOM 695 N N . ILE A 1 93 ? 4.950 -7.666 -7.271 1.00 97.88 93 ILE A N 1
ATOM 696 C CA . ILE A 1 93 ? 5.125 -6.648 -6.239 1.00 97.88 93 ILE A CA 1
ATOM 697 C C . ILE A 1 93 ? 3.845 -6.596 -5.421 1.00 97.88 93 ILE A C 1
ATOM 699 O O . ILE A 1 93 ? 2.784 -6.260 -5.947 1.00 97.88 93 ILE A O 1
ATOM 703 N N . SER A 1 94 ? 3.923 -6.905 -4.129 1.00 96.94 94 SER A N 1
ATOM 704 C CA . SER A 1 94 ? 2.789 -6.718 -3.222 1.00 96.94 94 SER A CA 1
ATOM 705 C C . SER A 1 94 ? 2.889 -5.349 -2.562 1.00 96.94 94 SER A C 1
ATOM 707 O O . SER A 1 94 ? 3.751 -5.138 -1.712 1.00 96.94 94 SER A O 1
ATOM 709 N N . HIS A 1 95 ? 2.014 -4.415 -2.938 1.00 94.88 95 HIS A N 1
ATOM 710 C CA . HIS A 1 95 ? 2.001 -3.075 -2.353 1.00 94.88 95 HIS A CA 1
ATOM 711 C C . HIS A 1 95 ? 0.643 -2.397 -2.530 1.00 94.88 95 HIS A C 1
ATOM 713 O O . HIS A 1 95 ? -0.072 -2.658 -3.494 1.00 94.88 95 HIS A O 1
ATOM 719 N N . VAL A 1 96 ? 0.267 -1.518 -1.604 1.00 90.62 96 VAL A N 1
ATOM 720 C CA . VAL A 1 96 ? -0.960 -0.727 -1.746 1.00 90.62 96 VAL A CA 1
ATOM 721 C C . VAL A 1 96 ? -0.704 0.498 -2.625 1.00 90.62 96 VAL A C 1
ATOM 723 O O . VAL A 1 96 ? 0.211 1.271 -2.373 1.00 90.62 96 VAL A O 1
ATOM 726 N N . ILE A 1 97 ? -1.534 0.698 -3.649 1.00 90.69 97 ILE A N 1
ATOM 727 C CA . ILE A 1 97 ? -1.489 1.892 -4.499 1.00 90.69 97 ILE A CA 1
ATOM 728 C C . ILE A 1 97 ? -2.848 2.579 -4.467 1.00 90.69 97 ILE A C 1
ATOM 730 O O . ILE A 1 97 ? -3.818 2.063 -5.021 1.00 90.69 97 ILE A O 1
ATOM 734 N N . TYR A 1 98 ? -2.896 3.757 -3.846 1.00 85.00 98 TYR A N 1
ATOM 735 C CA . TYR A 1 98 ? -4.142 4.484 -3.602 1.00 85.00 98 TYR A CA 1
ATOM 736 C C . TYR A 1 98 ? -4.626 5.304 -4.795 1.00 85.00 98 TYR A C 1
ATOM 738 O O . TYR A 1 98 ? -5.822 5.372 -5.064 1.00 85.00 98 TYR A O 1
ATOM 746 N N . ARG A 1 99 ? -3.705 5.967 -5.499 1.00 89.56 99 ARG A N 1
ATOM 747 C CA . ARG A 1 99 ? -4.048 7.011 -6.469 1.00 89.56 99 ARG A CA 1
ATOM 748 C C . ARG A 1 99 ? -3.708 6.606 -7.889 1.00 89.56 99 ARG A C 1
ATOM 750 O O . ARG A 1 99 ? -2.722 5.918 -8.151 1.00 89.56 99 ARG A O 1
ATOM 757 N N . ARG A 1 100 ? -4.503 7.122 -8.824 1.00 91.94 100 ARG A N 1
ATOM 758 C CA . ARG A 1 100 ? -4.247 6.985 -10.257 1.00 91.94 100 ARG A CA 1
ATOM 759 C C . ARG A 1 100 ? -2.902 7.594 -10.662 1.00 91.94 100 ARG A C 1
ATOM 761 O O . ARG A 1 100 ? -2.186 6.940 -11.402 1.00 91.94 100 ARG A O 1
ATOM 768 N N . GLU A 1 101 ? -2.543 8.761 -10.126 1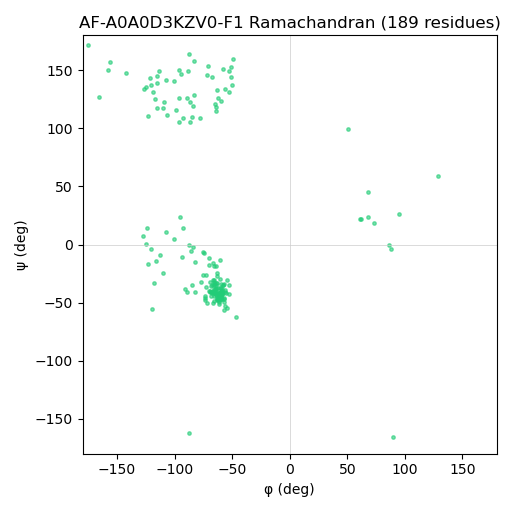.00 93.75 101 GLU A N 1
ATOM 769 C CA . GLU A 1 101 ? -1.269 9.446 -10.419 1.00 93.75 101 GLU A CA 1
ATOM 770 C C . GLU A 1 101 ? -0.042 8.564 -10.130 1.00 93.75 101 GLU A C 1
ATOM 772 O O . GLU A 1 101 ? 0.886 8.497 -10.928 1.00 93.75 101 GLU A O 1
ATOM 777 N N . VAL A 1 102 ? -0.085 7.788 -9.044 1.00 94.88 102 VAL A N 1
ATOM 778 C CA . VAL A 1 102 ? 0.968 6.833 -8.686 1.00 94.88 102 VAL A CA 1
ATOM 779 C C . VAL A 1 102 ? 1.002 5.655 -9.666 1.00 94.88 102 VAL A C 1
ATOM 781 O O . VAL A 1 102 ? 2.074 5.213 -10.073 1.00 94.88 102 VAL A O 1
ATOM 784 N N . ARG A 1 103 ? -0.163 5.141 -10.089 1.00 95.44 103 ARG A N 1
ATOM 785 C CA . ARG A 1 103 ? -0.221 4.087 -11.119 1.00 95.44 103 ARG A CA 1
ATOM 786 C C . ARG A 1 103 ? 0.304 4.579 -12.462 1.00 95.44 103 ARG A C 1
ATOM 788 O O . ARG A 1 103 ? 0.960 3.812 -13.155 1.00 95.44 103 ARG A O 1
ATOM 795 N 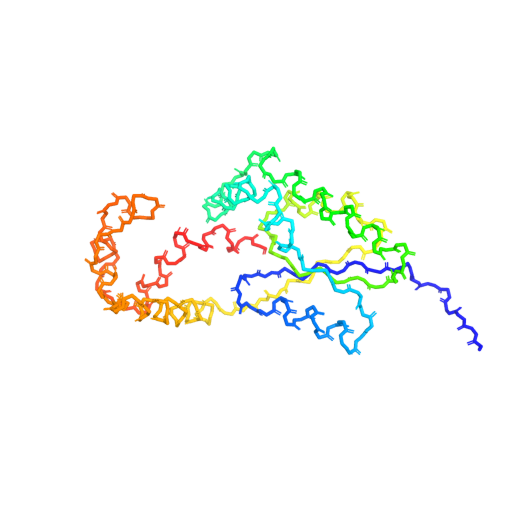N . ASP A 1 104 ? 0.011 5.823 -12.825 1.00 96.88 104 ASP A N 1
ATOM 796 C CA . ASP A 1 104 ? 0.500 6.441 -14.056 1.00 96.88 104 ASP A CA 1
ATOM 797 C C . ASP A 1 104 ? 2.028 6.599 -14.011 1.00 96.88 104 ASP A C 1
ATOM 799 O O . ASP A 1 104 ? 2.693 6.200 -14.963 1.00 96.88 104 ASP A O 1
ATOM 803 N N . PHE A 1 105 ? 2.593 7.009 -12.870 1.00 97.56 105 PHE A N 1
ATOM 804 C CA . PHE A 1 105 ? 4.043 6.995 -12.644 1.00 97.56 105 PHE A CA 1
ATOM 805 C C . PHE A 1 105 ? 4.659 5.596 -12.830 1.00 97.56 105 PHE A C 1
ATOM 807 O O . PHE A 1 105 ? 5.650 5.437 -13.543 1.00 97.56 105 PHE A O 1
ATOM 814 N N . PHE A 1 106 ? 4.057 4.551 -12.251 1.00 97.44 106 PHE A N 1
ATOM 815 C CA . PHE A 1 106 ? 4.543 3.183 -12.461 1.00 97.44 106 PHE A CA 1
ATOM 816 C C . PHE A 1 106 ? 4.423 2.735 -13.922 1.00 97.44 106 PHE A C 1
ATOM 818 O O . PHE A 1 106 ? 5.318 2.055 -14.414 1.00 97.44 106 PHE A O 1
ATOM 825 N N . ARG A 1 107 ? 3.359 3.120 -14.642 1.00 97.38 107 ARG A N 1
ATOM 826 C CA . ARG A 1 107 ? 3.222 2.828 -16.081 1.00 97.38 107 ARG A CA 1
ATOM 827 C C . ARG A 1 107 ? 4.310 3.497 -16.904 1.00 97.38 107 ARG A C 1
ATOM 829 O O . ARG A 1 107 ? 4.848 2.851 -17.792 1.00 97.38 107 ARG A O 1
ATOM 836 N N . GLU A 1 108 ? 4.640 4.747 -16.602 1.00 97.31 108 GLU A N 1
ATOM 837 C CA . GLU A 1 108 ? 5.719 5.470 -17.278 1.00 97.31 108 GLU A CA 1
ATOM 838 C C . GLU A 1 108 ? 7.070 4.772 -17.078 1.00 97.31 108 GLU A C 1
ATOM 840 O O . GLU A 1 108 ? 7.835 4.623 -18.024 1.00 97.31 108 GLU A O 1
ATOM 845 N N . ARG A 1 109 ? 7.352 4.296 -15.860 1.00 96.31 109 ARG A N 1
ATOM 846 C CA . ARG A 1 109 ? 8.653 3.699 -15.521 1.00 96.31 109 ARG A CA 1
ATOM 847 C C . ARG A 1 109 ? 8.792 2.221 -15.869 1.00 96.31 109 ARG A C 1
ATOM 849 O O . ARG A 1 109 ? 9.890 1.781 -16.184 1.00 96.31 109 ARG A O 1
ATOM 856 N N . LEU A 1 110 ? 7.715 1.448 -15.754 1.00 95.50 110 LEU A N 1
ATOM 857 C CA . LEU A 1 110 ? 7.745 -0.019 -15.819 1.00 95.50 110 LEU A CA 1
ATOM 858 C C . LEU A 1 110 ? 6.878 -0.584 -16.957 1.00 95.50 110 LEU A C 1
ATOM 860 O O . LEU A 1 110 ? 6.847 -1.795 -17.161 1.00 95.50 110 LEU A O 1
ATOM 864 N N . GLY A 1 111 ? 6.152 0.259 -17.698 1.00 92.62 111 GLY A N 1
ATOM 865 C CA . GLY A 1 111 ? 5.173 -0.173 -18.701 1.00 92.62 111 GLY A CA 1
ATOM 866 C C . GLY A 1 111 ? 5.763 -1.005 -19.839 1.00 92.62 111 GLY A C 1
ATOM 867 O O . GLY A 1 111 ? 5.150 -1.989 -20.253 1.00 92.62 111 GLY A O 1
ATOM 868 N N . GLU A 1 112 ? 6.974 -0.674 -20.291 1.00 90.69 112 GLU A N 1
ATOM 869 C CA . GLU A 1 112 ? 7.682 -1.413 -21.350 1.00 90.69 112 GLU A CA 1
ATOM 870 C C . GLU A 1 112 ? 8.028 -2.861 -20.945 1.00 90.69 112 GLU A C 1
ATOM 872 O O . GLU A 1 112 ? 8.217 -3.730 -21.800 1.00 90.69 112 GLU A O 1
ATOM 877 N N . HIS A 1 113 ? 8.010 -3.150 -19.639 1.00 89.38 113 HIS A N 1
ATOM 878 C CA . HIS A 1 113 ? 8.241 -4.467 -19.043 1.00 89.38 113 HIS A CA 1
ATOM 879 C C . HIS A 1 113 ? 6.934 -5.231 -18.752 1.00 89.38 113 HIS A C 1
ATOM 881 O O . HIS A 1 113 ? 6.886 -6.086 -17.868 1.00 89.38 113 HIS A O 1
ATOM 887 N N . GLY A 1 114 ? 5.843 -4.907 -19.455 1.00 92.00 114 GLY A N 1
ATOM 888 C CA . GLY A 1 114 ? 4.583 -5.645 -19.338 1.00 92.00 114 GLY A CA 1
ATOM 889 C C . GLY A 1 114 ? 3.906 -5.477 -17.976 1.00 92.00 114 GLY A C 1
ATOM 890 O O . GLY A 1 114 ? 3.464 -6.461 -17.380 1.00 92.00 114 GLY A O 1
ATOM 891 N N . LEU A 1 115 ? 3.847 -4.241 -17.470 1.00 95.62 115 LEU A N 1
ATOM 892 C CA . LEU A 1 115 ? 3.220 -3.920 -16.188 1.00 95.62 115 LEU A CA 1
ATOM 893 C C . LEU A 1 115 ? 1.714 -4.237 -16.180 1.00 95.62 115 LEU A C 1
ATOM 895 O O . LEU A 1 115 ? 0.940 -3.708 -16.980 1.00 95.62 115 LEU A O 1
ATOM 899 N N . VAL A 1 116 ? 1.286 -5.019 -15.191 1.00 95.50 116 VAL A N 1
ATOM 900 C CA . VAL A 1 116 ? -0.112 -5.356 -14.906 1.00 95.50 116 VAL A CA 1
ATOM 901 C C . VAL A 1 116 ? -0.438 -4.995 -13.460 1.00 95.50 116 VAL A C 1
ATOM 903 O O . VAL A 1 116 ? 0.316 -5.313 -12.545 1.00 95.50 116 VAL A O 1
ATOM 906 N N . PHE A 1 117 ? -1.595 -4.373 -13.234 1.00 95.50 117 PHE A N 1
ATOM 907 C CA . PHE A 1 117 ? -2.138 -4.180 -11.889 1.00 95.50 117 PHE A CA 1
ATOM 908 C C . PHE A 1 117 ? -3.195 -5.247 -11.607 1.00 95.50 117 PHE A C 1
ATOM 910 O O . PHE A 1 117 ? -4.243 -5.267 -12.251 1.00 95.50 117 PHE A O 1
ATOM 917 N N . LEU A 1 118 ? -2.931 -6.106 -10.627 1.00 95.12 118 LEU A N 1
ATOM 918 C CA . LEU A 1 118 ? -3.904 -7.031 -10.064 1.00 95.12 118 LEU A CA 1
ATOM 919 C C . LEU A 1 118 ? -4.506 -6.393 -8.811 1.00 95.12 118 LEU A C 1
ATOM 921 O O . LEU A 1 118 ? -3.853 -6.316 -7.769 1.00 95.12 118 LEU A O 1
ATOM 925 N N . LYS A 1 119 ? -5.749 -5.920 -8.910 1.00 92.81 119 LYS A N 1
ATOM 926 C CA . LYS A 1 119 ? -6.486 -5.415 -7.751 1.00 92.81 119 LYS A CA 1
ATOM 927 C C . LYS A 1 119 ? -7.194 -6.572 -7.053 1.00 92.81 119 LYS A C 1
ATOM 929 O O . LYS A 1 119 ? -8.000 -7.250 -7.683 1.00 92.81 119 LYS A O 1
ATOM 934 N N . LEU A 1 120 ? -6.918 -6.782 -5.767 1.00 91.31 120 LEU A N 1
ATOM 935 C CA . LEU A 1 120 ? -7.735 -7.678 -4.949 1.00 91.31 120 LEU A CA 1
ATOM 936 C C . LEU A 1 120 ? -8.864 -6.869 -4.319 1.00 91.31 120 LEU A C 1
ATOM 938 O O . LEU A 1 120 ? -8.624 -5.859 -3.651 1.00 91.31 120 LEU A O 1
ATOM 942 N N . GLU A 1 121 ? -10.087 -7.333 -4.524 1.00 87.31 121 GLU A N 1
ATOM 943 C CA . GLU A 1 121 ? -11.278 -6.763 -3.914 1.00 87.31 121 GLU A CA 1
ATOM 944 C C . GLU A 1 121 ? -11.790 -7.701 -2.827 1.00 87.31 121 GLU A C 1
ATOM 946 O O . GLU A 1 121 ? -11.729 -8.924 -2.944 1.00 87.31 121 GLU A O 1
ATOM 951 N N . CYS A 1 122 ? -12.251 -7.108 -1.737 1.00 85.75 122 CYS A N 1
ATOM 952 C CA . CYS A 1 122 ? -12.845 -7.809 -0.616 1.00 85.75 122 CYS A CA 1
ATOM 953 C C . CYS A 1 122 ? -13.997 -6.954 -0.111 1.00 85.75 122 CYS A C 1
ATOM 955 O O . CYS A 1 122 ? -13.936 -5.723 -0.196 1.00 85.75 122 CYS A O 1
ATOM 957 N N . ASP A 1 123 ? -15.037 -7.611 0.387 1.00 87.94 123 ASP A N 1
ATOM 958 C CA . ASP A 1 123 ? -16.167 -6.919 0.981 1.00 87.94 123 ASP A CA 1
ATOM 959 C C . ASP A 1 123 ? -15.678 -6.014 2.124 1.00 87.94 123 ASP A C 1
ATOM 961 O O . ASP A 1 123 ? -14.851 -6.412 2.955 1.00 87.94 123 ASP A O 1
ATOM 965 N N . LEU A 1 124 ? -16.168 -4.773 2.143 1.00 85.44 124 LEU A N 1
ATOM 966 C CA . LEU A 1 124 ? -15.802 -3.790 3.156 1.00 85.44 124 LEU A CA 1
ATOM 967 C C . LEU A 1 124 ? -16.102 -4.293 4.567 1.00 85.44 124 LEU A C 1
ATOM 969 O O . LEU A 1 124 ? -15.321 -4.007 5.471 1.00 85.44 124 LEU A O 1
ATOM 973 N N . ASP A 1 125 ? -17.166 -5.070 4.758 1.00 89.88 125 ASP A N 1
ATOM 974 C CA . ASP A 1 125 ? -17.502 -5.642 6.060 1.00 89.88 125 ASP A CA 1
ATOM 975 C C . ASP A 1 125 ? -16.439 -6.629 6.517 1.00 89.88 125 ASP A C 1
ATOM 977 O O . ASP A 1 125 ? -16.011 -6.587 7.667 1.00 89.88 125 ASP A O 1
ATOM 981 N N . ILE A 1 126 ? -15.922 -7.448 5.604 1.00 89.00 126 ILE A N 1
ATOM 982 C CA . ILE A 1 126 ? -14.840 -8.387 5.907 1.00 89.00 126 ILE A CA 1
ATOM 983 C C . ILE A 1 126 ? -13.544 -7.635 6.231 1.00 89.00 126 ILE A C 1
ATOM 985 O O . ILE A 1 126 ? -12.828 -8.002 7.167 1.00 89.00 126 ILE A O 1
ATOM 989 N N . ILE A 1 127 ? -13.250 -6.550 5.506 1.00 87.19 127 ILE A N 1
ATOM 990 C CA . ILE A 1 127 ? -12.097 -5.687 5.802 1.00 87.19 127 ILE A CA 1
ATOM 991 C C . ILE A 1 127 ? -12.238 -5.074 7.199 1.00 87.19 127 ILE A C 1
ATOM 993 O O . ILE A 1 127 ? -11.302 -5.160 7.998 1.00 87.19 127 ILE A O 1
ATOM 997 N N . VAL A 1 128 ? -13.396 -4.486 7.510 1.00 90.06 128 VAL A N 1
ATOM 998 C CA . VAL A 1 128 ? -13.656 -3.825 8.795 1.00 90.06 128 VAL A CA 1
ATOM 999 C C . VAL A 1 128 ? -13.615 -4.833 9.940 1.00 90.06 128 VAL A C 1
ATOM 1001 O O . VAL A 1 128 ? -12.935 -4.563 10.923 1.00 90.06 128 VAL A O 1
ATOM 1004 N N . GLN A 1 129 ? -14.210 -6.019 9.793 1.00 90.62 129 GLN A N 1
ATOM 1005 C CA . GLN A 1 129 ? -14.111 -7.102 10.782 1.00 90.62 129 GLN A CA 1
ATOM 1006 C C . GLN A 1 129 ? -12.656 -7.522 11.028 1.00 90.62 129 GLN A C 1
ATOM 1008 O O . GLN A 1 129 ? -12.246 -7.782 12.160 1.00 90.62 129 GLN A O 1
ATOM 1013 N N . GLY A 1 130 ? -11.841 -7.590 9.972 1.00 87.06 130 GLY A N 1
ATOM 1014 C CA . GLY A 1 130 ? -10.415 -7.883 10.098 1.00 87.06 130 GLY A CA 1
ATOM 1015 C C . GLY A 1 130 ? -9.647 -6.785 10.841 1.00 87.06 130 GLY A C 1
ATOM 1016 O O . GLY A 1 130 ? -8.743 -7.080 11.624 1.00 87.06 130 GLY A O 1
ATOM 1017 N N . VAL A 1 131 ? -9.992 -5.515 10.611 1.00 87.38 131 VAL A N 1
ATOM 1018 C CA . VAL A 1 131 ? -9.418 -4.370 11.337 1.00 87.38 131 VAL A CA 1
ATOM 1019 C C . VAL A 1 131 ? -9.865 -4.366 12.799 1.00 87.38 131 VAL A C 1
ATOM 1021 O O . VAL A 1 131 ? -9.012 -4.220 13.670 1.00 87.38 131 VAL A O 1
ATOM 1024 N N . GLU A 1 132 ? -11.148 -4.601 13.065 1.00 90.94 132 GLU A N 1
ATOM 1025 C CA . GLU A 1 132 ? -11.744 -4.689 14.401 1.00 90.94 132 GLU A CA 1
ATOM 1026 C C . GLU A 1 132 ? -11.035 -5.753 15.247 1.00 90.94 132 GLU A C 1
ATOM 1028 O O . GLU A 1 132 ? -10.465 -5.432 16.287 1.00 90.94 132 GLU A O 1
ATOM 1033 N N . LYS A 1 133 ? -10.909 -6.987 14.737 1.00 90.31 133 LYS A N 1
ATOM 1034 C CA . LYS A 1 133 ? -10.197 -8.082 15.425 1.00 90.31 133 LYS A CA 1
ATOM 1035 C C . LYS A 1 133 ? -8.731 -7.759 15.716 1.00 90.31 133 LYS A C 1
ATOM 1037 O O . LYS A 1 133 ? -8.197 -8.135 16.760 1.00 90.31 133 LYS A O 1
ATOM 1042 N N . ARG A 1 134 ? -8.044 -7.070 14.796 1.00 87.81 134 ARG A N 1
ATOM 1043 C CA . ARG A 1 134 ? -6.657 -6.624 15.020 1.00 87.81 134 ARG A CA 1
ATOM 1044 C C . ARG A 1 134 ? -6.584 -5.529 16.081 1.00 87.81 134 ARG A C 1
ATOM 1046 O O . ARG A 1 134 ? -5.663 -5.553 16.896 1.00 87.81 134 ARG A O 1
ATOM 1053 N N . ALA A 1 135 ? -7.532 -4.595 16.076 1.00 89.19 135 ALA A N 1
ATOM 1054 C CA . ALA A 1 135 ? -7.625 -3.548 17.083 1.00 89.19 135 ALA A CA 1
ATOM 1055 C C . ALA A 1 135 ? -7.885 -4.149 18.471 1.00 89.19 135 ALA A C 1
ATOM 1057 O O . ALA A 1 135 ? -7.163 -3.817 19.406 1.00 89.19 135 ALA A O 1
ATOM 1058 N N . GLU A 1 136 ? -8.817 -5.097 18.595 1.00 91.75 136 GLU A N 1
ATOM 1059 C CA . GLU A 1 136 ? -9.069 -5.841 19.836 1.00 91.75 136 GLU A CA 1
ATOM 1060 C C . GLU A 1 136 ? -7.813 -6.552 20.346 1.00 91.75 136 GLU A C 1
ATOM 1062 O O . GLU A 1 136 ? -7.436 -6.398 21.509 1.00 91.75 136 GLU A O 1
ATOM 1067 N N . ALA A 1 137 ? -7.127 -7.300 19.473 1.00 90.62 137 ALA A N 1
ATOM 1068 C CA . ALA A 1 137 ? -5.900 -8.001 19.837 1.00 90.62 137 ALA A CA 1
ATOM 1069 C C . ALA A 1 137 ? -4.817 -7.030 20.333 1.00 90.62 137 ALA A C 1
ATOM 1071 O O . ALA A 1 137 ? -4.169 -7.297 21.344 1.00 90.62 137 ALA A O 1
ATOM 1072 N N . TYR A 1 138 ? -4.651 -5.889 19.660 1.00 88.06 138 TYR A N 1
ATOM 1073 C CA . TYR A 1 138 ? -3.700 -4.853 20.052 1.00 88.06 138 TYR A CA 1
ATOM 1074 C C . TYR A 1 138 ? -4.069 -4.198 21.390 1.00 88.06 138 TYR A C 1
ATOM 1076 O O . TYR A 1 138 ? -3.222 -4.094 22.277 1.00 88.06 138 TYR A O 1
ATOM 1084 N N . LEU A 1 139 ? -5.323 -3.789 21.577 1.00 90.94 139 LEU A N 1
ATOM 1085 C CA . LEU A 1 139 ? -5.790 -3.147 22.808 1.00 90.94 139 LEU A CA 1
ATOM 1086 C C . LEU A 1 139 ? -5.703 -4.086 24.014 1.00 90.94 139 LEU A C 1
ATOM 1088 O O . LEU A 1 139 ? -5.293 -3.661 25.095 1.00 90.94 139 LEU A O 1
ATOM 1092 N N . LYS A 1 140 ? -5.941 -5.386 23.809 1.00 92.62 140 LYS A N 1
ATOM 1093 C CA . LYS A 1 140 ? -5.750 -6.406 24.843 1.00 92.62 140 LYS A CA 1
ATOM 1094 C C . LYS A 1 140 ? -4.313 -6.438 25.373 1.00 92.62 140 LYS A C 1
ATOM 1096 O O . LYS A 1 140 ? -4.124 -6.627 26.571 1.00 92.62 140 LYS A O 1
ATOM 1101 N N . THR A 1 141 ? -3.302 -6.189 24.532 1.00 93.06 141 THR A N 1
ATOM 1102 C CA . THR A 1 141 ? -1.897 -6.087 24.995 1.00 93.06 141 THR A CA 1
ATOM 1103 C C . THR A 1 141 ? -1.646 -4.891 25.916 1.00 93.06 141 THR A C 1
ATOM 1105 O O . THR A 1 141 ? -0.675 -4.886 26.666 1.00 93.06 141 THR A O 1
ATOM 1108 N N . LYS A 1 142 ? -2.542 -3.899 25.893 1.00 90.62 142 LYS A N 1
ATOM 1109 C CA . LYS A 1 142 ? -2.534 -2.716 26.760 1.00 90.62 142 LYS A CA 1
ATOM 1110 C C . LYS A 1 142 ? -3.513 -2.822 27.932 1.00 90.62 142 LYS A C 1
ATOM 1112 O O . LYS A 1 142 ? -3.676 -1.849 28.659 1.00 90.62 142 LYS A O 1
ATOM 1117 N N . GLY A 1 143 ? -4.179 -3.967 28.104 1.00 92.69 143 GLY A N 1
ATOM 1118 C CA . GLY A 1 143 ? -5.204 -4.152 29.134 1.00 92.69 143 GLY A CA 1
ATOM 1119 C C . GLY A 1 143 ? -6.476 -3.329 28.905 1.00 92.69 143 GLY A C 1
ATOM 1120 O O . GLY A 1 143 ? -7.181 -3.047 29.866 1.00 92.69 143 GLY A O 1
ATOM 1121 N N . GLN A 1 144 ? -6.760 -2.934 27.660 1.00 93.12 144 GLN A N 1
ATOM 1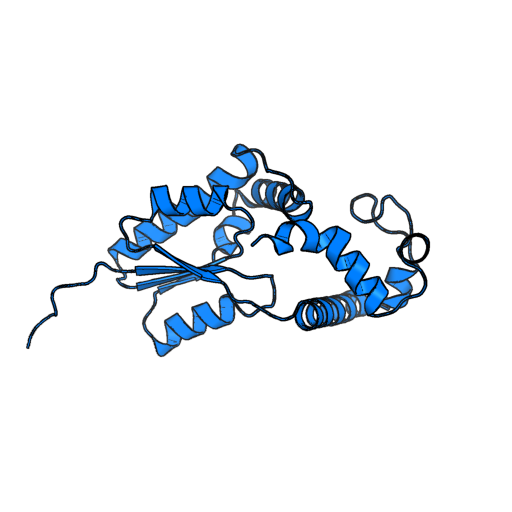122 C CA . GLN A 1 144 ? -7.923 -2.128 27.283 1.00 93.12 144 GLN A CA 1
ATOM 1123 C C . GLN A 1 144 ? -8.860 -2.939 26.373 1.00 93.12 144 GLN A C 1
ATOM 1125 O O . GLN A 1 144 ? -8.391 -3.733 25.554 1.00 93.12 144 GLN A O 1
ATOM 1130 N N . THR A 1 145 ? -10.175 -2.744 26.487 1.00 92.31 145 THR A N 1
ATOM 1131 C CA . THR A 1 145 ? -11.140 -3.296 25.520 1.00 92.31 145 THR A CA 1
ATOM 1132 C C . THR A 1 145 ? -11.362 -2.346 24.340 1.00 92.31 145 THR A C 1
ATOM 1134 O O . THR A 1 145 ? -11.031 -1.159 24.394 1.00 92.31 145 THR A O 1
ATOM 1137 N N . LEU A 1 146 ? -11.938 -2.848 23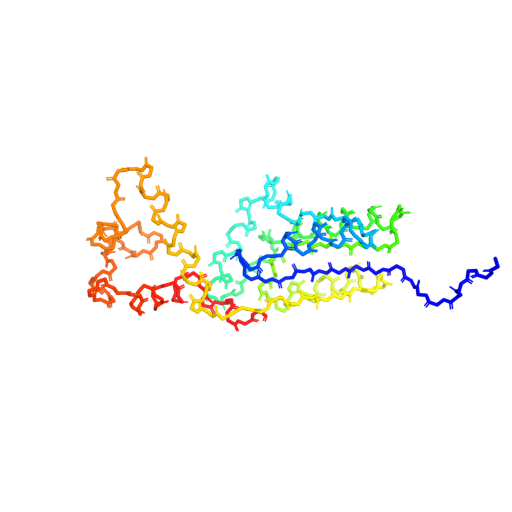.244 1.00 91.19 146 LEU A N 1
ATOM 1138 C CA . LEU A 1 146 ? -12.297 -1.991 22.113 1.00 91.19 146 LEU A CA 1
ATOM 1139 C C . LEU A 1 146 ? -13.399 -0.984 22.476 1.00 91.19 146 LEU A C 1
ATOM 1141 O O . LEU A 1 146 ? -13.365 0.150 22.003 1.00 91.19 146 LEU A O 1
ATOM 1145 N N . GLU A 1 147 ? -14.309 -1.355 23.375 1.00 91.44 147 GLU A N 1
ATOM 1146 C CA . GLU A 1 147 ? -15.343 -0.461 23.896 1.00 91.44 147 GLU A CA 1
ATOM 1147 C C . GLU A 1 147 ? -14.760 0.632 24.811 1.00 91.44 147 GLU A C 1
ATOM 1149 O O . GLU A 1 147 ? -15.123 1.801 24.675 1.00 91.44 147 GLU A O 1
ATOM 1154 N N . ASP A 1 148 ? -13.784 0.309 25.669 1.00 91.50 148 ASP A N 1
ATOM 1155 C CA . ASP A 1 148 ? -13.052 1.323 26.447 1.00 91.50 148 ASP A CA 1
ATOM 1156 C C . ASP A 1 148 ? -12.345 2.318 25.524 1.00 91.50 148 ASP A C 1
ATOM 1158 O O . ASP A 1 148 ? -12.322 3.521 25.778 1.00 91.50 148 ASP A O 1
ATOM 1162 N N . TYR A 1 149 ? -11.751 1.815 24.439 1.00 89.56 149 TYR A N 1
ATOM 1163 C CA . TYR A 1 149 ? -11.115 2.656 23.436 1.00 89.56 149 TYR A CA 1
ATOM 1164 C C . TYR A 1 149 ? -12.138 3.530 22.700 1.00 89.56 149 TYR A C 1
ATOM 1166 O O . TYR A 1 149 ? -11.873 4.710 22.489 1.00 89.56 149 TYR A O 1
ATOM 1174 N N . TRP A 1 150 ? -13.314 2.997 22.362 1.00 92.69 150 TRP A N 1
ATOM 1175 C CA . TRP A 1 150 ? -14.407 3.733 21.716 1.00 92.69 150 TRP A CA 1
ATOM 1176 C C . TRP A 1 150 ? -14.932 4.897 22.568 1.00 92.69 150 TRP A C 1
ATOM 1178 O O . TRP A 1 150 ? -15.186 5.993 22.058 1.00 92.69 150 TRP A O 1
ATOM 1188 N N . ASN A 1 151 ? -15.060 4.653 23.872 1.00 92.00 151 ASN A N 1
ATOM 1189 C CA . ASN A 1 151 ? -15.546 5.614 24.860 1.00 92.00 151 ASN A CA 1
ATOM 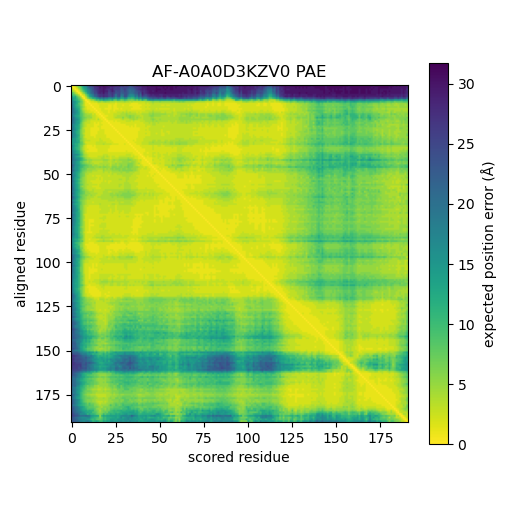1190 C C . ASN A 1 151 ? -14.458 6.585 25.351 1.00 92.00 151 ASN A C 1
ATOM 1192 O O . ASN A 1 151 ? -14.773 7.600 25.970 1.00 92.00 151 ASN A O 1
ATOM 1196 N N . GLY A 1 152 ? -13.185 6.289 25.089 1.00 88.38 152 GLY A N 1
ATOM 1197 C CA . GLY A 1 152 ? -12.051 7.101 25.514 1.00 88.38 152 GLY A CA 1
ATOM 1198 C C . GLY A 1 152 ? -11.750 8.284 24.583 1.00 88.38 152 GLY A C 1
ATOM 1199 O O . GLY A 1 152 ? -12.105 8.263 23.398 1.00 88.38 152 GLY A O 1
ATOM 1200 N N . PRO A 1 153 ? -11.051 9.317 25.093 1.00 85.25 153 PRO A N 1
ATOM 1201 C CA . PRO A 1 153 ? -10.605 10.439 24.278 1.00 85.25 153 PRO A CA 1
ATOM 1202 C C . PRO A 1 153 ? -9.623 9.959 23.209 1.00 85.25 153 PRO A C 1
ATOM 1204 O O . PRO A 1 153 ? -8.680 9.215 23.490 1.00 85.25 153 PRO A O 1
ATOM 1207 N N . GLN A 1 154 ? -9.832 10.405 21.973 1.00 81.94 154 GLN A N 1
ATOM 1208 C CA . GLN A 1 154 ? -8.964 10.034 20.864 1.00 81.94 154 GLN A CA 1
ATOM 1209 C C . GLN A 1 154 ? -7.784 10.994 20.734 1.00 81.94 154 GLN A C 1
ATOM 1211 O O . GLN A 1 154 ? -7.931 12.191 21.002 1.00 81.94 154 GLN A O 1
ATOM 1216 N N . PRO A 1 155 ? -6.619 10.521 20.253 1.00 72.31 155 PRO A N 1
ATOM 1217 C CA . PRO A 1 155 ? -5.534 11.412 19.874 1.00 72.31 155 PRO A CA 1
ATOM 1218 C C . PRO A 1 155 ? -6.037 12.507 18.927 1.00 72.31 155 PRO A C 1
ATOM 1220 O O . PRO A 1 155 ? -6.873 12.251 18.055 1.00 72.31 155 PRO A O 1
ATOM 1223 N N . ALA A 1 156 ? -5.494 13.721 19.056 1.00 68.50 156 ALA A N 1
ATOM 1224 C CA . ALA A 1 156 ? -5.868 14.851 18.203 1.00 68.50 156 ALA A CA 1
ATOM 1225 C C . ALA A 1 156 ? -5.724 14.533 16.700 1.00 68.50 156 ALA A C 1
ATOM 1227 O O . ALA A 1 156 ? -6.507 15.016 15.888 1.00 68.50 156 ALA A O 1
ATOM 1228 N N . SER A 1 157 ? -4.776 13.661 16.341 1.00 62.47 157 SER A N 1
ATOM 1229 C CA . SER A 1 157 ? -4.529 13.186 14.974 1.00 62.47 157 SER A CA 1
ATOM 1230 C C . SER A 1 157 ? -5.605 12.253 14.402 1.00 62.47 157 SER A C 1
ATOM 1232 O O . SER A 1 157 ? -5.581 11.986 13.202 1.00 62.47 157 SER A O 1
ATOM 1234 N N . VAL A 1 158 ? -6.525 11.755 15.231 1.00 67.00 158 VAL A N 1
ATOM 1235 C CA . VAL A 1 158 ? -7.555 10.779 14.847 1.00 67.00 158 VAL A CA 1
ATOM 1236 C C . VAL A 1 158 ? -8.957 11.346 15.064 1.00 67.00 158 VAL A C 1
ATOM 1238 O O . VAL A 1 158 ? -9.747 11.399 14.128 1.00 67.00 158 VAL A O 1
ATOM 1241 N N . GLY A 1 159 ? -9.262 11.798 16.283 1.00 61.00 159 GLY A N 1
ATOM 1242 C CA . GLY A 1 159 ? -10.607 12.240 16.675 1.00 61.00 159 GLY A CA 1
ATOM 1243 C C . GLY A 1 159 ? -10.668 13.661 17.226 1.00 61.00 159 GLY A C 1
ATOM 1244 O O . GLY A 1 159 ? -11.649 14.018 17.867 1.00 61.00 159 GLY A O 1
ATOM 1245 N N . GLY A 1 160 ? -9.618 14.470 17.039 1.00 66.88 160 GLY A N 1
ATOM 1246 C CA . GLY A 1 160 ? -9.612 15.864 17.498 1.00 66.88 160 GLY A CA 1
ATOM 1247 C C . GLY A 1 160 ? -9.743 16.035 19.017 1.00 66.88 160 GLY A C 1
ATOM 1248 O O . GLY A 1 160 ? -10.172 17.090 19.465 1.00 66.88 160 GLY A O 1
ATOM 1249 N N . GLY A 1 161 ? -9.400 15.009 19.807 1.00 70.38 161 GLY A N 1
ATOM 1250 C CA . GLY A 1 161 ? -9.568 15.012 21.266 1.00 70.38 161 GLY A CA 1
ATOM 1251 C C . GLY A 1 161 ? -10.938 14.531 21.756 1.00 70.38 161 GLY A C 1
ATOM 1252 O O . GLY A 1 161 ? -11.128 14.405 22.962 1.00 70.38 161 GLY A O 1
ATOM 1253 N N . VAL A 1 162 ? -11.870 14.233 20.849 1.00 77.88 162 VAL A N 1
ATOM 1254 C CA . VAL A 1 162 ? -13.232 13.783 21.166 1.00 77.88 162 VAL A CA 1
ATOM 1255 C C . VAL A 1 162 ? -13.292 12.253 21.155 1.00 77.88 162 VAL A C 1
ATOM 1257 O O . VAL A 1 162 ? -12.566 11.612 20.389 1.00 77.88 162 VAL A O 1
ATOM 1260 N N . CYS A 1 163 ? -14.125 11.642 22.002 1.00 86.88 163 CYS A N 1
ATOM 1261 C CA . CYS A 1 163 ? -14.354 10.198 21.931 1.00 86.88 163 CYS A CA 1
ATOM 1262 C C . CYS A 1 163 ? -15.176 9.825 20.683 1.00 86.88 163 CYS A C 1
ATOM 1264 O O . CYS A 1 163 ? -15.962 10.624 20.167 1.00 86.88 163 CYS A O 1
ATOM 1266 N N . PHE A 1 164 ? -15.023 8.598 20.175 1.00 90.88 164 PHE A N 1
ATOM 1267 C CA . PHE A 1 164 ? -15.780 8.173 18.991 1.00 90.88 164 PHE A CA 1
ATOM 1268 C C . PHE A 1 164 ? -17.282 8.101 19.262 1.00 90.88 164 PHE A C 1
ATOM 1270 O O . PHE A 1 164 ? -18.073 8.390 18.362 1.00 90.88 164 PHE A O 1
ATOM 1277 N N . ARG A 1 165 ? -17.679 7.795 20.503 1.00 92.50 165 ARG A N 1
ATOM 1278 C CA . ARG A 1 165 ? -19.088 7.745 20.904 1.00 92.50 165 ARG A CA 1
ATOM 1279 C C . ARG A 1 165 ? -19.828 9.065 20.712 1.00 92.50 165 ARG A C 1
ATOM 1281 O O . ARG A 1 165 ? -20.961 9.047 20.246 1.00 92.50 165 ARG A O 1
ATOM 1288 N N . GLU A 1 166 ? -19.205 10.200 21.010 1.00 90.06 166 GLU A N 1
ATOM 1289 C CA . GLU A 1 166 ? -19.838 11.515 20.826 1.00 90.06 166 GLU A CA 1
ATOM 1290 C C . GLU A 1 166 ? -20.148 11.817 19.355 1.00 90.06 166 GLU A C 1
ATOM 1292 O O . GLU A 1 166 ? -21.148 12.464 19.051 1.00 90.06 166 GLU A O 1
ATOM 1297 N N . LYS A 1 167 ? -19.312 11.325 18.435 1.00 89.19 167 LYS A N 1
ATOM 1298 C CA . LYS A 1 167 ? -19.474 11.570 16.999 1.00 89.19 167 LYS A CA 1
ATOM 1299 C C . LYS A 1 167 ? -20.352 10.530 16.304 1.00 89.19 167 LYS A C 1
ATOM 1301 O O . LYS A 1 167 ? -21.141 10.882 15.431 1.00 89.19 167 LYS A O 1
ATOM 1306 N N . TYR A 1 168 ? -20.192 9.255 16.651 1.00 92.06 168 TYR A N 1
ATOM 1307 C CA . TYR A 1 168 ? -20.801 8.138 15.924 1.00 92.06 168 TYR A CA 1
ATOM 1308 C C . TYR A 1 168 ? -21.886 7.398 16.724 1.00 92.06 168 TYR A C 1
ATOM 1310 O O . TYR A 1 168 ? -22.599 6.584 16.144 1.00 92.06 168 TYR A O 1
ATOM 1318 N N . GLY A 1 169 ? -22.050 7.682 18.020 1.00 93.44 169 GLY A N 1
ATOM 1319 C CA . GLY A 1 169 ? -23.002 7.017 18.916 1.00 93.44 169 GLY A CA 1
ATOM 1320 C C . GLY A 1 169 ? -22.434 5.782 19.624 1.00 93.44 169 GLY A C 1
ATOM 1321 O O . GLY A 1 169 ? -21.223 5.556 19.651 1.00 93.44 169 GLY A O 1
ATOM 1322 N N . GLU A 1 170 ? -23.316 4.972 20.219 1.00 94.94 170 GLU A N 1
ATOM 1323 C CA . GLU A 1 170 ? -22.934 3.740 20.931 1.00 94.94 170 GLU A CA 1
ATOM 1324 C C . GLU A 1 170 ? -22.069 2.812 20.073 1.00 94.94 170 GLU A C 1
ATOM 1326 O O . GLU A 1 170 ? -22.209 2.760 18.841 1.00 94.94 170 GLU A O 1
ATOM 1331 N N . TYR A 1 171 ? -21.191 2.058 20.738 1.00 93.62 171 TYR A N 1
ATOM 1332 C CA . TYR A 1 171 ? -20.368 1.068 20.062 1.00 93.62 171 TYR A CA 1
ATOM 1333 C C . TYR A 1 171 ? -21.255 0.028 19.366 1.00 93.62 171 TYR A C 1
ATOM 1335 O O . TYR A 1 171 ? -22.105 -0.619 19.974 1.00 93.62 171 TYR A O 1
ATOM 1343 N N . SER A 1 172 ? -21.059 -0.114 18.062 1.00 94.44 172 SER A N 1
ATOM 1344 C CA . SER A 1 172 ? -21.650 -1.161 17.235 1.00 94.44 172 SER A CA 1
ATOM 1345 C C . SER A 1 172 ? -20.767 -1.359 16.012 1.00 94.44 172 SER A C 1
ATOM 1347 O O . SER A 1 172 ? -20.065 -0.427 15.609 1.00 94.44 172 SER A O 1
ATOM 1349 N N . PHE A 1 173 ? -20.841 -2.534 15.385 1.00 93.44 173 PHE A N 1
ATOM 1350 C CA . PHE A 1 173 ? -20.114 -2.796 14.142 1.00 93.44 173 PHE A CA 1
ATOM 1351 C C . PHE A 1 173 ? -20.400 -1.725 13.077 1.00 93.44 173 PHE A C 1
ATOM 1353 O O . PHE A 1 173 ? -19.477 -1.205 12.458 1.00 93.44 173 PHE A O 1
ATOM 1360 N N . GLU A 1 174 ? -21.661 -1.310 12.926 1.00 94.88 174 GLU A N 1
ATOM 1361 C CA . GLU A 1 174 ? -22.054 -0.283 11.955 1.00 94.88 174 GLU A CA 1
ATOM 1362 C C . GLU A 1 174 ? -21.435 1.088 12.246 1.00 94.88 174 GLU A C 1
ATOM 1364 O O . GLU A 1 174 ? -20.961 1.770 11.335 1.00 94.88 174 GLU A O 1
ATOM 1369 N N . ASN A 1 175 ? -21.400 1.512 13.511 1.00 94.44 175 ASN A N 1
ATOM 1370 C CA . ASN A 1 175 ? -20.771 2.783 13.869 1.00 94.44 175 ASN A CA 1
ATOM 1371 C C . ASN A 1 175 ? -19.242 2.700 13.772 1.00 94.44 175 ASN A C 1
ATOM 1373 O O . ASN A 1 175 ? -18.611 3.641 13.287 1.00 94.44 175 ASN A O 1
ATOM 1377 N N . TYR A 1 176 ? -18.648 1.559 14.133 1.00 92.88 176 TYR A N 1
ATOM 1378 C CA . TYR A 1 176 ? -17.222 1.299 13.949 1.00 92.88 176 TYR A CA 1
ATOM 1379 C C . TYR A 1 176 ? -16.830 1.328 12.468 1.00 92.88 176 TYR A C 1
ATOM 1381 O O . TYR A 1 176 ? -15.860 1.987 12.093 1.00 92.88 176 TYR A O 1
ATOM 1389 N N . LYS A 1 177 ? -17.633 0.701 11.604 1.00 92.19 177 LYS A N 1
ATOM 1390 C CA . LYS A 1 177 ? -17.486 0.738 10.148 1.00 92.19 177 LYS A CA 1
ATOM 1391 C C . LYS A 1 177 ? -17.552 2.163 9.612 1.00 92.19 177 LYS A C 1
ATOM 1393 O O . LYS A 1 177 ? -16.677 2.545 8.842 1.00 92.19 177 LYS A O 1
ATOM 1398 N N . LYS A 1 178 ? -18.531 2.975 10.033 1.00 91.31 178 LYS A N 1
ATOM 1399 C CA . LYS A 1 178 ? -18.613 4.397 9.639 1.00 91.31 178 LYS A CA 1
ATOM 1400 C C . LYS A 1 178 ? -17.343 5.161 10.014 1.00 91.31 178 LYS A C 1
ATOM 1402 O O . LYS A 1 178 ? -16.800 5.869 9.172 1.00 91.31 178 LYS A O 1
ATOM 1407 N N . MET A 1 179 ? -16.841 4.969 11.235 1.00 90.06 179 MET A N 1
ATOM 1408 C CA . MET A 1 179 ? -15.593 5.585 11.693 1.00 90.06 179 MET A CA 1
ATOM 1409 C C . MET A 1 179 ? -14.396 5.147 10.838 1.00 90.06 179 MET A C 1
ATOM 1411 O O . MET A 1 179 ? -13.635 5.994 10.373 1.00 90.06 179 MET A O 1
ATOM 1415 N N . GLN A 1 180 ? -14.253 3.843 10.577 1.00 88.38 180 GLN A N 1
ATOM 1416 C CA . GLN A 1 180 ? -13.190 3.311 9.722 1.00 88.38 180 GLN A CA 1
ATOM 1417 C C . GLN A 1 180 ? -13.261 3.895 8.310 1.00 88.38 180 GLN A C 1
ATOM 1419 O O . GLN A 1 180 ? -12.245 4.323 7.765 1.00 88.38 180 GLN A O 1
ATOM 1424 N N . LEU A 1 181 ? -14.463 3.966 7.734 1.00 85.25 181 LEU A N 1
ATOM 1425 C CA . LEU A 1 181 ? -14.689 4.542 6.413 1.00 85.25 181 LEU A CA 1
ATOM 1426 C C . LEU A 1 181 ? -14.325 6.022 6.354 1.00 85.25 181 LEU A C 1
ATOM 1428 O O . LEU A 1 181 ? -13.685 6.431 5.394 1.00 85.25 181 LEU A O 1
ATOM 1432 N N . GLU A 1 182 ? -14.685 6.810 7.363 1.00 84.06 182 GLU A N 1
ATOM 1433 C CA . GLU A 1 182 ? -14.398 8.244 7.371 1.00 84.06 182 GLU A CA 1
ATOM 1434 C C . GLU A 1 182 ? -12.914 8.545 7.623 1.00 84.06 182 GLU A C 1
ATOM 1436 O O . GLU A 1 182 ? -12.329 9.390 6.952 1.00 84.06 182 GLU A O 1
ATOM 1441 N N . ILE A 1 183 ? -12.289 7.862 8.584 1.00 79.44 183 ILE A N 1
ATOM 1442 C CA . ILE A 1 183 ? -10.944 8.224 9.054 1.00 79.44 183 ILE A CA 1
ATOM 1443 C C . ILE A 1 183 ? -9.848 7.494 8.273 1.00 79.44 183 ILE A C 1
ATOM 1445 O O . ILE A 1 183 ? -8.792 8.067 8.000 1.00 79.44 183 ILE A O 1
ATOM 1449 N N . TYR A 1 184 ? -10.078 6.226 7.932 1.00 76.88 184 TYR A N 1
ATOM 1450 C CA . TYR A 1 184 ? -9.015 5.317 7.502 1.00 76.88 184 TYR A CA 1
ATOM 1451 C C . TYR A 1 184 ? -9.228 4.701 6.121 1.00 76.88 184 TYR A C 1
ATOM 1453 O O . TYR A 1 184 ? -8.272 4.185 5.554 1.00 76.88 184 TYR A O 1
ATOM 1461 N N . LEU A 1 185 ? -10.438 4.723 5.556 1.00 75.75 185 LEU A N 1
ATOM 1462 C CA . LEU A 1 185 ? -10.719 4.035 4.287 1.00 75.75 185 LEU A CA 1
ATOM 1463 C C . LEU A 1 185 ? -11.321 4.951 3.208 1.00 75.75 185 LEU A C 1
ATOM 1465 O O . LEU A 1 185 ? -11.550 4.480 2.093 1.00 75.75 185 LEU A O 1
ATOM 1469 N N . GLN A 1 186 ? -11.530 6.244 3.485 1.00 74.38 186 GLN A N 1
ATOM 1470 C CA . GLN A 1 186 ? -12.263 7.156 2.598 1.00 74.38 186 GLN A CA 1
ATOM 1471 C C . GLN A 1 186 ? -11.643 7.228 1.201 1.00 74.38 186 GLN A C 1
ATOM 1473 O O . GLN A 1 186 ? -12.306 6.942 0.204 1.00 74.38 186 GLN A O 1
ATOM 1478 N N . GLY A 1 187 ? -10.358 7.566 1.102 1.00 64.25 187 GLY A N 1
ATOM 1479 C CA . GLY A 1 187 ? -9.698 7.654 -0.203 1.00 64.25 187 GLY A CA 1
ATOM 1480 C C . GLY A 1 187 ? -9.369 6.306 -0.833 1.00 64.25 187 GLY A C 1
ATOM 1481 O O . GLY A 1 187 ? -8.971 6.238 -1.993 1.00 64.25 187 GLY A O 1
ATOM 1482 N N . ALA A 1 188 ? -9.583 5.219 -0.103 1.00 61.28 188 ALA A N 1
ATOM 1483 C CA . ALA A 1 188 ? -9.287 3.883 -0.568 1.00 61.28 188 ALA A CA 1
ATOM 1484 C C . ALA A 1 188 ? -10.499 3.188 -1.228 1.00 61.28 188 ALA A C 1
ATOM 1486 O O . ALA A 1 188 ? -10.324 2.225 -1.971 1.00 61.28 188 ALA A O 1
ATOM 1487 N N . LEU A 1 189 ? -11.706 3.764 -1.105 1.00 60.94 189 LEU A N 1
ATOM 1488 C CA . LEU A 1 189 ? -12.853 3.452 -1.975 1.00 60.94 189 LEU A CA 1
ATOM 1489 C C . LEU A 1 189 ? -12.586 3.762 -3.461 1.00 60.94 189 LEU A C 1
ATOM 1491 O O . LEU A 1 189 ? -13.351 3.344 -4.325 1.00 60.94 189 LEU A O 1
ATOM 1495 N N . LYS A 1 190 ? -11.510 4.499 -3.765 1.00 63.44 190 LYS A N 1
ATOM 1496 C CA . LYS A 1 190 ? -11.127 4.909 -5.123 1.00 63.44 190 LYS A CA 1
ATOM 1497 C C . LYS A 1 190 ? -9.900 4.174 -5.683 1.00 63.44 190 LYS A C 1
ATOM 1499 O O . LYS A 1 190 ? -9.383 4.596 -6.720 1.00 63.44 190 LYS A O 1
ATOM 1504 N N . ILE A 1 191 ? -9.432 3.111 -5.008 1.00 57.44 191 ILE A N 1
ATOM 1505 C CA . ILE A 1 191 ? -8.324 2.256 -5.485 1.00 57.44 191 ILE A CA 1
ATOM 1506 C C . ILE A 1 191 ? -8.678 1.626 -6.827 1.00 57.44 191 ILE A C 1
ATOM 1508 O O . ILE A 1 191 ? -9.725 0.944 -6.915 1.00 57.44 191 ILE A O 1
#

Sequence (191 aa):
MAAAAGSNGRIVFVTAFPGVGKTTTGDYLASYHGFHHIDGDVCVRGSHGPSIQQAFGHWLKDQAAPIELWHPCYLQLCDTCLSAAAEHRDIVISHVIYRREVRDFFRERLGEHGLVFLKLECDLDIIVQGVEKRAEAYLKTKGQTLEDYWNGPQPASVGGGVCFREKYGEYSFENYKKMQLEIYLQGALKI

InterPro domains:
  IPR027417 P-loop containing nucleoside triphosphate hydrolase [G3DSA:3.40.50.300] (3-154)
  IPR027417 P-loop containing nucleoside triphosphate hydrolase [SSF52540] (8-148)
  IPR031322 Shikimate kinase/gluconokinase [PF01202] (18-136)